Protein AF-A0A023EJD3-F1 (afdb_monomer)

pLDDT: mean 80.57, std 14.73, range [36.56, 98.12]

Sequence (202 aa):
MEKELALDYICEAWDREAGVCVHIDHCNHRSLVDEIKFCTNETAPIVCCPVNSFIATAHLPLLTECETNYQRFRKKHVDFASPEGQRIEEAADHPHSVMIGWKVNRTAATSWNCMGTLINRNTVLTTAGCTNTVKRRSPDVISIGETDVSKIDDGEAQIIRVMETIRYPSYNPKTHDYDIAILKLESDVAVNENAIPACFVA

Structure (mmCIF, N/CA/C/O backbone):
data_AF-A0A023EJD3-F1
#
_entry.id   AF-A0A023EJD3-F1
#
loop_
_atom_site.group_PDB
_atom_site.id
_atom_site.type_symbol
_atom_site.label_atom_id
_atom_site.label_alt_id
_atom_site.label_comp_id
_atom_site.label_asym_id
_atom_site.label_entity_id
_atom_site.label_seq_id
_atom_site.pdbx_PDB_ins_code
_atom_site.Cartn_x
_atom_site.Cartn_y
_atom_site.Cartn_z
_atom_site.occupancy
_atom_site.B_iso_or_equiv
_atom_site.auth_seq_id
_atom_site.auth_comp_id
_atom_site.auth_asym_id
_atom_site.auth_atom_id
_atom_site.pdbx_PDB_model_num
ATOM 1 N N . MET A 1 1 ? -3.969 -24.997 19.332 1.00 36.56 1 MET A N 1
ATOM 2 C CA . MET A 1 1 ? -3.269 -23.951 20.099 1.00 36.56 1 MET A CA 1
ATOM 3 C C . MET A 1 1 ? -4.091 -22.693 19.915 1.00 36.56 1 MET A C 1
ATOM 5 O O . MET A 1 1 ? -3.992 -22.068 18.867 1.00 36.56 1 MET A O 1
ATOM 9 N N . GLU A 1 2 ? -5.021 -22.438 20.831 1.00 48.47 2 GLU A N 1
ATOM 10 C CA . GLU A 1 2 ? -5.810 -21.204 20.818 1.00 48.47 2 GLU A CA 1
ATOM 11 C C . GLU A 1 2 ? -4.847 -20.048 21.097 1.00 48.47 2 GLU A C 1
ATOM 13 O O . GLU A 1 2 ? -4.041 -20.122 22.023 1.00 48.47 2 GLU A O 1
ATOM 18 N N . LYS A 1 3 ? -4.832 -19.043 20.218 1.00 54.72 3 LYS A N 1
ATOM 19 C CA . LYS A 1 3 ? -4.050 -17.827 20.447 1.00 54.72 3 LYS A CA 1
ATOM 20 C C . LYS A 1 3 ? -4.733 -17.054 21.570 1.00 54.72 3 LYS A C 1
ATOM 22 O O . LYS A 1 3 ? -5.924 -16.781 21.452 1.00 54.72 3 LYS A O 1
ATOM 27 N N . GLU A 1 4 ? -3.987 -16.675 22.603 1.00 59.88 4 GLU A N 1
ATOM 28 C CA . GLU A 1 4 ? -4.418 -15.593 23.491 1.00 59.88 4 GLU A CA 1
ATOM 29 C C . GLU A 1 4 ? -4.645 -14.339 22.639 1.00 59.88 4 GLU A C 1
ATOM 31 O O . GLU A 1 4 ? -3.764 -13.916 21.883 1.00 59.88 4 GLU A O 1
ATOM 36 N N . LEU A 1 5 ? -5.862 -13.803 22.692 1.00 63.38 5 LEU A N 1
ATOM 37 C CA . LEU A 1 5 ? -6.249 -12.598 21.970 1.00 63.38 5 LEU A CA 1
ATOM 38 C C . LEU A 1 5 ? -5.888 -11.402 22.850 1.00 63.38 5 LEU A C 1
ATOM 40 O O . LEU A 1 5 ? -6.420 -11.276 23.944 1.00 63.38 5 LEU A O 1
ATOM 44 N N . ALA A 1 6 ? -4.987 -10.534 22.400 1.00 71.75 6 ALA A N 1
ATOM 45 C CA . ALA A 1 6 ? -4.577 -9.355 23.164 1.00 71.75 6 ALA A CA 1
ATOM 46 C C . ALA A 1 6 ? -5.521 -8.160 22.927 1.00 71.75 6 ALA A C 1
ATOM 48 O O . ALA A 1 6 ? -6.443 -8.235 22.114 1.00 71.75 6 ALA A O 1
ATOM 49 N N . LEU A 1 7 ? -5.285 -7.046 23.627 1.00 74.75 7 LEU A N 1
ATOM 50 C CA . LEU A 1 7 ? -5.956 -5.770 23.350 1.00 74.75 7 LEU A CA 1
ATOM 51 C C . LEU A 1 7 ? -5.892 -5.444 21.843 1.00 74.75 7 LEU A C 1
ATOM 53 O O . LEU A 1 7 ? -4.877 -5.701 21.196 1.00 74.75 7 LEU A O 1
ATOM 57 N N . ASP A 1 8 ? -6.986 -4.917 21.296 1.00 70.75 8 ASP A N 1
ATOM 58 C CA . ASP A 1 8 ? -7.179 -4.554 19.885 1.00 70.75 8 ASP A CA 1
ATOM 59 C C . ASP A 1 8 ? -7.215 -5.724 18.884 1.00 70.75 8 ASP A C 1
ATOM 61 O O . ASP A 1 8 ? -7.304 -5.515 17.671 1.00 70.75 8 ASP A O 1
ATOM 65 N N . TYR A 1 9 ? -7.191 -6.975 19.353 1.00 78.56 9 TYR A N 1
ATOM 66 C CA . TYR A 1 9 ? -7.351 -8.129 18.468 1.00 78.56 9 TYR A CA 1
ATOM 67 C C . TYR A 1 9 ? -8.810 -8.297 18.045 1.00 78.56 9 TYR A C 1
ATOM 69 O O . TYR A 1 9 ? -9.734 -8.112 18.838 1.00 78.56 9 TYR A O 1
ATOM 77 N N . ILE A 1 10 ? -9.009 -8.720 16.795 1.00 81.50 10 ILE A N 1
ATOM 78 C CA . ILE A 1 10 ? -10.323 -9.140 16.306 1.00 81.50 10 ILE A CA 1
ATOM 79 C C . ILE A 1 10 ? -10.707 -10.438 17.011 1.00 81.50 10 ILE A C 1
ATOM 81 O O . ILE A 1 10 ? -9.923 -11.388 17.083 1.00 81.50 10 ILE A O 1
ATOM 85 N N . CYS A 1 11 ? -11.934 -10.476 17.501 1.00 82.00 11 CYS A N 1
ATOM 86 C CA . CYS A 1 11 ? -12.520 -11.605 18.194 1.00 82.00 11 CYS A CA 1
ATOM 87 C C . CYS A 1 11 ? -13.927 -11.872 17.651 1.00 82.00 11 CYS A C 1
ATOM 89 O O . CYS A 1 11 ? -14.510 -11.056 16.943 1.00 82.00 11 CYS A O 1
ATOM 91 N N . GLU A 1 12 ? -14.468 -13.038 17.972 1.00 86.44 12 GLU A N 1
ATOM 92 C CA . GLU A 1 12 ? -15.855 -13.393 17.667 1.00 86.44 12 GLU A CA 1
ATOM 93 C C . GLU A 1 12 ? -16.636 -13.369 18.980 1.00 86.44 12 GLU A C 1
ATOM 95 O O . GLU A 1 12 ? -16.252 -14.090 19.905 1.00 86.44 12 GLU A O 1
ATOM 100 N N . ALA A 1 13 ? -17.665 -12.530 19.088 1.00 78.50 13 ALA A N 1
ATOM 101 C CA . ALA A 1 13 ? -18.504 -12.406 20.276 1.00 78.50 13 ALA A CA 1
ATOM 102 C C . ALA A 1 13 ? -19.412 -13.642 20.463 1.00 78.50 13 ALA A C 1
ATOM 104 O O . ALA A 1 13 ? -19.345 -14.614 19.708 1.00 78.50 13 ALA A O 1
ATOM 105 N N . TRP A 1 14 ? -20.222 -13.655 21.525 1.00 75.44 14 TRP A N 1
ATOM 106 C CA . TRP A 1 14 ? -21.074 -14.801 21.882 1.00 75.44 14 TRP A CA 1
ATOM 107 C C . TRP A 1 14 ? -22.177 -15.081 20.842 1.00 75.44 14 TRP A C 1
ATOM 109 O O . TRP A 1 14 ? -22.569 -16.228 20.635 1.00 75.44 14 TRP A O 1
ATOM 119 N N . ASP A 1 15 ? -22.630 -14.045 20.143 1.00 75.94 15 ASP A N 1
ATOM 120 C CA . ASP A 1 15 ? -23.624 -14.070 19.064 1.00 75.94 15 ASP A CA 1
ATOM 121 C C . ASP A 1 15 ? -23.022 -14.408 17.686 1.00 75.94 15 ASP A C 1
ATOM 123 O O . ASP A 1 15 ? -23.741 -14.452 16.686 1.00 75.94 15 ASP A O 1
ATOM 127 N N . ARG A 1 16 ? -21.717 -14.717 17.639 1.00 79.06 16 ARG A N 1
ATOM 128 C CA . ARG A 1 16 ? -20.906 -14.903 16.424 1.00 7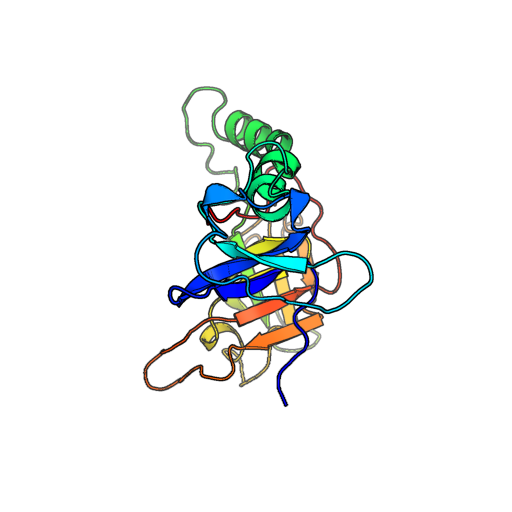9.06 16 ARG A CA 1
ATOM 129 C C . ARG A 1 16 ? -20.703 -13.635 15.598 1.00 79.06 16 ARG A C 1
ATOM 131 O O . ARG A 1 16 ? -20.256 -13.722 14.452 1.00 79.06 16 ARG A O 1
ATOM 138 N N . GLU A 1 17 ? -21.002 -12.464 16.149 1.00 80.88 17 GLU A N 1
ATOM 139 C CA . GLU A 1 17 ? -20.637 -11.208 15.511 1.00 80.88 17 GLU A CA 1
ATOM 140 C C . GLU A 1 17 ? -19.140 -10.934 15.677 1.00 80.88 17 GLU A C 1
ATOM 142 O O . GLU A 1 17 ? -18.490 -11.342 16.646 1.00 80.88 17 GLU A O 1
ATOM 147 N N . ALA A 1 18 ? -18.569 -10.233 14.698 1.00 81.88 18 ALA A N 1
ATOM 148 C CA . ALA A 1 18 ? -17.206 -9.747 14.807 1.00 81.88 18 ALA A CA 1
ATOM 149 C C . ALA A 1 18 ? -17.132 -8.659 15.888 1.00 81.88 18 ALA A C 1
ATOM 151 O O . ALA A 1 18 ? -17.964 -7.750 15.951 1.00 81.88 18 ALA A O 1
ATOM 152 N N . GLY A 1 19 ? -16.103 -8.742 16.719 1.00 83.88 19 GLY A N 1
ATOM 153 C CA . GLY A 1 19 ? -15.818 -7.784 17.772 1.00 83.88 19 GLY A CA 1
ATOM 154 C C . GLY A 1 19 ? -14.332 -7.473 17.871 1.00 83.88 19 GLY A C 1
ATOM 155 O O . GLY A 1 19 ? -13.500 -8.032 17.151 1.00 83.88 19 GLY A O 1
ATOM 156 N N . VAL A 1 20 ? -13.999 -6.578 18.796 1.00 85.38 20 VAL A N 1
ATOM 157 C CA . VAL A 1 20 ? -12.613 -6.238 19.136 1.00 85.38 20 VAL A CA 1
ATOM 158 C C . VAL A 1 20 ? -12.402 -6.412 20.633 1.00 85.38 20 VAL A C 1
ATOM 160 O O . VAL A 1 20 ? -13.265 -6.071 21.445 1.00 85.38 20 VAL A O 1
ATOM 163 N N . CYS A 1 21 ? -11.246 -6.954 20.992 1.00 84.19 21 CYS A N 1
ATOM 164 C CA . CYS A 1 21 ? -10.800 -7.096 22.365 1.00 84.19 21 CYS A CA 1
ATOM 165 C C . CYS A 1 21 ? -10.473 -5.728 22.968 1.00 84.19 21 CYS A C 1
ATOM 167 O O . CYS A 1 21 ? -9.466 -5.116 22.623 1.00 84.19 21 CYS A O 1
ATOM 169 N N . VAL A 1 22 ? -11.310 -5.256 23.887 1.00 83.12 22 VAL A N 1
ATOM 170 C CA . VAL A 1 22 ? -11.158 -3.957 24.558 1.00 83.12 22 VAL A CA 1
ATOM 171 C C . VAL A 1 22 ? -11.311 -4.112 26.066 1.00 83.12 22 VAL A C 1
ATOM 173 O O . VAL A 1 22 ? -11.839 -5.113 26.549 1.00 83.12 22 VAL A O 1
ATOM 176 N N . HIS A 1 23 ? -10.874 -3.114 26.834 1.00 83.44 23 HIS A N 1
ATOM 177 C CA . HIS A 1 23 ? -11.211 -3.052 28.256 1.00 83.44 23 HIS A CA 1
ATOM 178 C C . HIS A 1 23 ? -12.730 -3.025 28.449 1.00 83.44 23 HIS A C 1
ATOM 180 O O . HIS A 1 23 ? -13.439 -2.353 27.698 1.00 83.44 23 HIS A O 1
ATOM 186 N N . ILE A 1 24 ? -13.225 -3.730 29.471 1.00 82.56 24 ILE A N 1
ATOM 187 C CA . ILE A 1 24 ? -14.667 -3.809 29.757 1.00 82.56 24 ILE A CA 1
ATOM 188 C C . ILE A 1 24 ? -15.328 -2.427 29.893 1.00 82.56 24 ILE A C 1
ATOM 190 O O . ILE A 1 24 ? -16.463 -2.257 29.459 1.00 82.56 24 ILE A O 1
ATOM 194 N N . ASP A 1 25 ? -14.592 -1.432 30.397 1.00 79.94 25 ASP A N 1
ATOM 195 C CA . ASP A 1 25 ? -15.052 -0.047 30.574 1.00 79.94 25 ASP A CA 1
ATOM 196 C C . ASP A 1 25 ? -15.320 0.683 29.243 1.00 79.94 25 ASP A C 1
ATOM 198 O O . ASP A 1 25 ? -15.959 1.733 29.217 1.00 79.94 25 ASP A O 1
ATOM 202 N N . HIS A 1 26 ? -14.829 0.144 28.123 1.00 80.62 26 HIS A N 1
ATOM 203 C CA . HIS A 1 26 ? -15.009 0.691 26.775 1.00 80.62 26 HIS A CA 1
ATOM 204 C C . HIS A 1 26 ? -16.121 -0.016 25.986 1.00 80.62 26 HIS A C 1
ATOM 206 O O . HIS A 1 26 ? -16.438 0.385 24.863 1.00 80.62 26 HIS A O 1
ATOM 212 N N . CYS A 1 27 ? -16.740 -1.045 26.567 1.00 80.25 27 CYS A N 1
ATOM 213 C CA . CYS A 1 27 ? -17.845 -1.771 25.962 1.00 80.25 27 CYS A CA 1
ATOM 214 C C . CYS A 1 27 ? -19.159 -1.439 26.669 1.00 80.25 27 CYS A C 1
ATOM 216 O O . CYS A 1 27 ? -19.234 -1.393 27.895 1.00 80.25 27 CYS A O 1
ATOM 218 N N . ASN A 1 28 ? -20.226 -1.206 25.905 1.00 82.81 28 ASN A N 1
ATOM 219 C CA . ASN A 1 28 ? -21.532 -0.921 26.478 1.00 82.81 28 ASN A CA 1
ATOM 220 C C . ASN A 1 28 ? -22.015 -2.135 27.278 1.00 82.81 28 ASN A C 1
ATOM 222 O O . ASN A 1 28 ? -22.342 -3.175 26.707 1.00 82.81 28 ASN A O 1
ATOM 226 N N . HIS A 1 29 ? -22.131 -1.984 28.599 1.00 74.25 29 HIS A N 1
ATOM 227 C CA . HIS A 1 29 ? -22.586 -3.052 29.492 1.00 74.25 29 HIS A CA 1
ATOM 228 C C . HIS A 1 29 ? -23.953 -3.640 29.096 1.00 74.25 29 HIS A C 1
ATOM 230 O O . HIS A 1 29 ? -24.216 -4.804 29.380 1.00 74.25 29 HIS A O 1
ATOM 236 N N . ARG A 1 30 ? -24.815 -2.878 28.400 1.00 70.50 30 ARG A N 1
ATOM 237 C CA . ARG A 1 30 ? -26.104 -3.381 27.883 1.00 70.50 30 ARG A CA 1
ATOM 238 C C . ARG A 1 30 ? -25.982 -4.357 26.710 1.00 70.50 30 ARG A C 1
ATOM 240 O O . ARG A 1 30 ? -26.977 -4.976 26.360 1.00 70.50 30 ARG A O 1
ATOM 247 N N . SER A 1 31 ? -24.808 -4.485 26.104 1.00 64.50 31 SER A N 1
ATOM 248 C CA . SER A 1 31 ? -24.528 -5.451 25.033 1.00 64.50 31 SER A CA 1
ATOM 249 C C . SER A 1 31 ? -23.797 -6.702 25.534 1.00 64.50 31 SER A C 1
ATOM 251 O O . SER A 1 31 ? -23.613 -7.648 24.781 1.00 64.50 31 SER A O 1
ATOM 253 N N . LEU A 1 32 ? -23.412 -6.726 26.814 1.00 65.81 32 LEU A N 1
ATOM 254 C CA . LEU A 1 32 ? -22.682 -7.815 27.476 1.00 65.81 32 LEU A CA 1
ATOM 255 C C . LEU A 1 32 ? -23.598 -8.714 28.335 1.00 65.81 32 LEU A C 1
ATOM 257 O O . LEU A 1 32 ? -23.128 -9.378 29.254 1.00 65.81 32 LEU A O 1
ATOM 261 N N . VAL A 1 33 ? -24.912 -8.673 28.098 1.00 63.84 33 VAL A N 1
ATOM 262 C CA . VAL A 1 33 ? -25.938 -9.140 29.054 1.00 63.84 33 VAL A CA 1
ATOM 263 C C . VAL A 1 33 ? -26.106 -10.661 29.058 1.00 63.84 33 VAL A C 1
ATOM 265 O O . VAL A 1 33 ? -26.498 -11.207 30.086 1.00 63.84 33 VAL A O 1
ATOM 268 N N . ASP A 1 34 ? -25.778 -11.335 27.954 1.00 67.88 34 ASP A N 1
ATOM 269 C CA . ASP A 1 34 ? -26.021 -12.773 27.808 1.00 67.88 34 ASP A CA 1
ATOM 270 C C . ASP A 1 34 ? -24.789 -13.613 28.184 1.00 67.88 34 ASP A C 1
ATOM 272 O O . ASP A 1 34 ? -24.864 -14.438 29.094 1.00 67.88 34 ASP A O 1
ATOM 276 N N . GLU A 1 35 ? -23.633 -13.377 27.552 1.00 72.69 35 GLU A N 1
ATOM 277 C CA . GLU A 1 35 ? -22.386 -14.082 27.875 1.00 72.69 35 GLU A CA 1
ATOM 278 C C . GLU A 1 35 ? -21.150 -13.235 27.518 1.00 72.69 35 GLU A C 1
ATOM 280 O O . GLU A 1 35 ? -20.975 -12.793 26.382 1.00 72.69 35 GLU A O 1
ATOM 285 N N . ILE A 1 36 ? -20.269 -12.981 28.494 1.00 79.88 36 ILE A N 1
ATOM 286 C CA . ILE A 1 36 ? -19.057 -12.173 28.290 1.00 79.88 36 ILE A CA 1
ATOM 287 C C . ILE A 1 36 ? -17.915 -13.079 27.845 1.00 79.88 36 ILE A C 1
ATOM 289 O O . ILE A 1 36 ? -17.424 -13.905 28.616 1.00 79.88 36 ILE A O 1
ATOM 293 N N . LYS A 1 37 ? -17.433 -12.872 26.620 1.00 85.62 37 LYS A N 1
ATOM 294 C CA . LYS A 1 37 ? -16.227 -13.541 26.134 1.00 85.62 37 LYS A CA 1
ATOM 295 C C . LYS A 1 37 ? -14.990 -12.731 26.504 1.00 85.62 37 LYS A C 1
ATOM 297 O O . LYS A 1 37 ? -14.828 -11.600 26.051 1.00 85.62 37 LYS A O 1
ATOM 302 N N . PHE A 1 38 ? -14.106 -13.322 27.300 1.00 86.69 38 PHE A N 1
ATOM 303 C CA . PHE A 1 38 ? -12.822 -12.723 27.661 1.00 86.69 38 PHE A CA 1
ATOM 304 C C . PHE A 1 38 ? -11.772 -12.998 26.580 1.00 86.69 38 PHE A C 1
ATOM 306 O O . PHE A 1 38 ? -11.697 -14.106 26.049 1.00 86.69 38 PHE A O 1
ATOM 313 N N . CYS A 1 39 ? -10.966 -11.987 26.260 1.00 84.12 39 CYS A N 1
ATOM 314 C CA . CYS A 1 39 ? -9.834 -12.110 25.342 1.00 84.12 39 CYS A CA 1
ATOM 315 C C . CYS A 1 39 ? -8.534 -12.462 26.080 1.00 84.12 39 CYS A C 1
ATOM 317 O O . CYS A 1 39 ? -7.795 -13.338 25.633 1.00 84.12 39 CYS A O 1
ATOM 319 N N . THR A 1 40 ? -8.303 -11.833 27.240 1.00 80.94 40 THR A N 1
ATOM 320 C CA . THR A 1 40 ? -7.220 -12.167 28.179 1.00 80.94 40 THR A CA 1
ATOM 321 C C . THR A 1 40 ? -7.773 -12.258 29.599 1.00 80.94 40 THR A C 1
ATOM 323 O O . THR A 1 40 ? -8.836 -11.710 29.902 1.00 80.94 40 THR A O 1
ATOM 326 N N . ASN A 1 41 ? -7.034 -12.934 30.478 1.00 65.19 41 ASN A N 1
ATOM 327 C CA . ASN A 1 41 ? -7.322 -13.003 31.910 1.00 65.19 41 ASN A CA 1
ATOM 328 C C . ASN A 1 41 ? -6.273 -12.223 32.730 1.00 65.19 41 ASN A C 1
ATOM 330 O O . ASN A 1 41 ? -5.741 -12.724 33.721 1.00 65.19 41 ASN A O 1
ATOM 334 N N . GLU A 1 42 ? -5.911 -11.024 32.265 1.00 67.12 42 GLU A N 1
ATOM 335 C CA . GLU A 1 42 ? -5.027 -10.109 32.996 1.00 67.12 42 GLU A CA 1
ATOM 336 C C . GLU A 1 42 ? -5.769 -9.359 34.122 1.00 67.12 42 GLU A C 1
ATOM 338 O O . GLU A 1 42 ? -6.980 -9.476 34.298 1.00 67.12 42 GLU A O 1
ATOM 343 N N . THR A 1 43 ? -5.038 -8.571 34.918 1.00 64.94 43 THR A N 1
ATOM 344 C CA . THR A 1 43 ? -5.573 -7.809 36.065 1.00 64.94 43 THR A CA 1
ATOM 345 C C . THR A 1 43 ? -6.665 -6.801 35.696 1.00 64.94 43 THR A C 1
ATOM 347 O O . THR A 1 43 ? -7.444 -6.415 36.569 1.00 64.94 43 THR A O 1
ATOM 350 N N . ALA A 1 44 ? -6.744 -6.392 34.428 1.00 68.94 44 ALA A N 1
ATOM 351 C CA . ALA A 1 44 ? -7.857 -5.638 33.867 1.00 68.94 44 ALA A CA 1
ATOM 352 C C . ALA A 1 44 ? -8.603 -6.523 32.848 1.00 68.94 44 ALA A C 1
ATOM 354 O O . ALA A 1 44 ? -7.980 -6.971 31.885 1.00 68.94 44 ALA A O 1
ATOM 355 N N . PRO A 1 45 ? -9.916 -6.773 33.015 1.00 79.88 45 PRO A N 1
ATOM 356 C CA . PRO A 1 45 ? -10.650 -7.679 32.138 1.00 79.88 45 PRO A CA 1
ATOM 357 C C . PRO A 1 45 ? -10.770 -7.097 30.722 1.00 79.88 45 PRO A C 1
ATOM 359 O O . PRO A 1 45 ? -11.429 -6.073 30.507 1.00 79.88 45 PRO A O 1
ATOM 362 N N . ILE A 1 46 ? -10.138 -7.769 29.756 1.00 86.38 46 ILE A N 1
ATOM 363 C CA . ILE A 1 46 ? -10.277 -7.492 28.323 1.00 86.38 46 ILE A CA 1
ATOM 364 C C . ILE A 1 46 ? -11.354 -8.423 27.770 1.00 86.38 46 ILE A C 1
ATOM 366 O O . ILE A 1 46 ? -11.248 -9.647 27.875 1.00 86.38 46 ILE A O 1
ATOM 370 N N . VAL A 1 47 ? -12.389 -7.843 27.169 1.00 87.62 47 VAL A N 1
ATOM 371 C CA . VAL A 1 47 ? -13.568 -8.553 26.662 1.00 87.62 47 VAL A CA 1
ATOM 372 C C . VAL A 1 47 ? -13.713 -8.352 25.161 1.00 87.62 47 VAL A C 1
ATOM 374 O O . VAL A 1 47 ? -13.311 -7.324 24.617 1.00 87.62 47 VAL A O 1
ATOM 377 N N . CYS A 1 48 ? -14.313 -9.327 24.487 1.00 85.94 48 CYS A N 1
ATOM 378 C CA . CYS A 1 48 ? -14.696 -9.199 23.093 1.00 85.94 48 CYS A CA 1
ATOM 379 C C . CYS A 1 48 ? -15.956 -8.335 22.982 1.00 85.94 48 CYS A C 1
ATOM 381 O O . CYS A 1 48 ? -17.042 -8.785 23.350 1.00 85.94 48 CYS A O 1
ATOM 383 N N . CYS A 1 49 ? -15.815 -7.100 22.501 1.00 84.94 49 CYS A N 1
ATOM 384 C CA . CYS A 1 49 ? -16.936 -6.180 22.340 1.00 84.94 49 CYS A CA 1
ATOM 385 C C . CYS A 1 49 ? -17.418 -6.154 20.879 1.00 84.94 49 CYS A C 1
ATOM 387 O O . CYS A 1 49 ? -16.590 -5.906 19.995 1.00 84.94 49 CYS A O 1
ATOM 389 N N . PRO A 1 50 ? -18.719 -6.380 20.604 1.00 84.56 50 PRO A N 1
ATOM 390 C CA . PRO A 1 50 ? -19.282 -6.260 19.260 1.00 84.56 50 PRO A CA 1
ATOM 391 C C . PRO A 1 50 ? -19.065 -4.869 18.662 1.00 84.56 50 PRO A C 1
ATOM 393 O O . PRO A 1 50 ? -19.105 -3.862 19.376 1.00 84.56 50 PRO A O 1
ATOM 396 N N . VAL A 1 51 ? -18.893 -4.797 17.339 1.00 73.38 51 VAL A N 1
ATOM 397 C CA . VAL A 1 51 ? -18.502 -3.546 16.665 1.00 73.38 51 VAL A CA 1
ATOM 398 C C . VAL A 1 51 ? -19.478 -2.378 16.835 1.00 73.38 51 VAL A C 1
ATOM 400 O O . VAL A 1 51 ? -19.071 -1.220 16.825 1.00 73.38 51 VAL A O 1
ATOM 403 N N . ASN A 1 52 ? -20.759 -2.669 17.062 1.00 71.06 52 ASN A N 1
ATOM 404 C CA . ASN A 1 52 ? -21.809 -1.663 17.250 1.00 71.06 52 ASN A CA 1
ATOM 405 C C . ASN A 1 52 ? -22.056 -1.301 18.726 1.00 71.06 52 ASN A C 1
ATOM 407 O O . ASN A 1 52 ? -22.937 -0.497 19.034 1.00 71.06 52 ASN A O 1
ATOM 411 N N . SER A 1 53 ? -21.296 -1.900 19.644 1.00 72.75 53 SER A N 1
ATOM 412 C CA . SER A 1 53 ? -21.543 -1.857 21.088 1.00 72.75 53 SER A CA 1
ATOM 413 C C . SER A 1 53 ? -20.484 -1.089 21.871 1.00 72.75 53 SER A C 1
ATOM 415 O O . SER A 1 53 ? -20.527 -1.065 23.101 1.00 72.75 53 SER A O 1
ATOM 417 N N . PHE A 1 54 ? -19.543 -0.436 21.198 1.00 70.38 54 PHE A N 1
ATOM 418 C CA . PHE A 1 54 ? -18.569 0.416 21.869 1.00 70.38 54 PHE A CA 1
ATOM 419 C C . PHE A 1 54 ? -19.240 1.653 22.469 1.00 70.38 54 PHE A C 1
ATOM 421 O O . PHE A 1 54 ? -20.101 2.288 21.852 1.00 70.38 54 PHE A O 1
ATOM 428 N N . ILE A 1 55 ? -18.846 2.015 23.690 1.00 67.12 55 ILE A N 1
ATOM 429 C CA . ILE A 1 55 ? -19.298 3.272 24.289 1.00 67.12 55 ILE A CA 1
ATOM 430 C C . ILE A 1 55 ? -18.608 4.396 23.516 1.00 67.12 55 ILE A C 1
ATOM 432 O O . ILE A 1 55 ? -17.388 4.472 23.526 1.00 67.12 55 ILE A O 1
ATOM 436 N N . ALA A 1 56 ? -19.369 5.291 22.882 1.00 52.09 56 ALA A N 1
ATOM 437 C CA . ALA A 1 56 ? -18.850 6.367 22.023 1.00 52.09 56 ALA A CA 1
ATOM 438 C C . ALA A 1 56 ? -17.820 7.312 22.691 1.00 52.09 56 ALA A C 1
ATOM 440 O O . ALA A 1 56 ? -17.151 8.077 22.001 1.00 52.09 56 ALA A O 1
ATOM 441 N N . THR A 1 57 ? -17.690 7.285 24.023 1.00 48.22 57 THR A N 1
ATOM 442 C CA . THR A 1 57 ? -16.657 8.017 24.778 1.00 48.22 57 THR A CA 1
ATOM 443 C C . THR A 1 57 ? -15.322 7.282 24.863 1.00 48.22 57 THR A C 1
ATOM 445 O O . THR A 1 57 ? -14.299 7.915 25.106 1.00 48.22 57 THR A O 1
ATOM 448 N N . ALA A 1 58 ? -15.307 5.968 24.649 1.00 47.78 58 ALA A N 1
ATOM 449 C CA . ALA A 1 58 ? -14.100 5.256 24.290 1.00 47.78 58 ALA A CA 1
ATOM 450 C C . ALA A 1 58 ? -13.928 5.467 22.789 1.00 47.78 58 ALA A C 1
ATOM 452 O O . ALA A 1 58 ? -14.615 4.847 21.979 1.00 47.78 58 ALA A O 1
ATOM 453 N N . HIS A 1 59 ? -13.059 6.406 22.414 1.00 49.72 59 HIS A N 1
ATOM 454 C CA . HIS A 1 59 ? -12.519 6.454 21.061 1.00 49.72 59 HIS A CA 1
ATOM 455 C C . HIS A 1 59 ? -12.267 5.011 20.616 1.00 49.72 59 HIS A C 1
ATOM 457 O O . HIS A 1 59 ? -11.499 4.337 21.290 1.00 49.72 59 HIS A O 1
ATOM 463 N N . LEU A 1 60 ? -12.896 4.529 19.538 1.00 52.00 60 LEU A N 1
ATOM 464 C CA . LEU A 1 60 ? -12.241 3.529 18.700 1.00 52.00 60 LEU A CA 1
ATOM 465 C C . LEU A 1 60 ? -11.124 4.300 18.010 1.00 52.00 60 LEU A C 1
ATOM 467 O O . LEU A 1 60 ? -11.377 4.918 16.967 1.00 52.00 60 LEU A O 1
ATOM 471 N N . PRO A 1 61 ? -9.917 4.364 18.594 1.00 48.88 61 PRO A N 1
ATOM 472 C CA . PRO A 1 61 ? -8.874 5.219 18.063 1.00 48.88 61 PRO A CA 1
ATOM 473 C C . PRO A 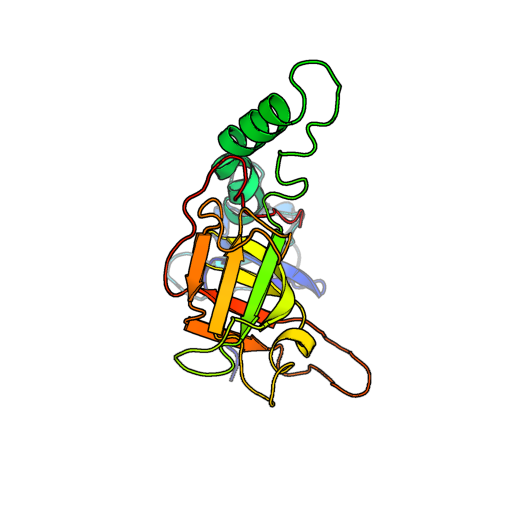1 61 ? -8.465 4.637 16.706 1.00 48.88 61 PRO A C 1
ATOM 475 O O . PRO A 1 61 ? -8.321 5.369 15.741 1.00 48.88 61 PRO A O 1
ATOM 478 N N . LEU A 1 62 ? -8.476 3.305 16.592 1.00 50.75 62 LEU A N 1
ATOM 479 C CA . LEU A 1 62 ? -8.078 2.532 15.422 1.00 50.75 62 LEU A CA 1
ATOM 480 C C . LEU A 1 62 ? -8.913 2.789 14.162 1.00 50.75 62 LEU A C 1
ATOM 482 O O . LEU A 1 62 ? -8.349 2.833 13.073 1.00 50.75 62 LEU A O 1
ATOM 486 N N . LEU A 1 63 ? -10.234 2.969 14.276 1.00 50.44 63 LEU A N 1
ATOM 487 C CA . LEU A 1 63 ? -11.090 3.154 13.093 1.00 50.44 63 LEU A CA 1
ATOM 488 C C . LEU A 1 63 ? -11.150 4.610 12.617 1.00 50.44 63 LEU A C 1
ATOM 490 O O . LEU A 1 63 ? -11.396 4.865 11.441 1.00 50.44 63 LEU A O 1
ATOM 494 N N . THR A 1 64 ? -10.905 5.572 13.511 1.00 55.09 64 THR A N 1
ATOM 495 C CA . THR A 1 64 ? -10.981 7.012 13.201 1.00 55.09 64 THR A CA 1
ATOM 496 C C . THR A 1 64 ? -9.613 7.691 13.090 1.00 55.09 64 THR A C 1
ATOM 498 O O . THR A 1 64 ? -9.533 8.831 12.618 1.00 55.09 64 THR A O 1
ATOM 501 N N . GLU A 1 65 ? -8.530 6.999 13.462 1.00 69.38 65 GLU A N 1
ATOM 502 C CA . GLU A 1 65 ? -7.168 7.537 13.420 1.00 69.38 65 GLU A CA 1
ATOM 503 C C . GLU A 1 65 ? -6.767 7.931 12.012 1.00 69.38 65 GLU A C 1
ATOM 505 O O . GLU A 1 65 ? -6.228 9.012 11.821 1.00 69.38 65 GLU A O 1
ATOM 510 N N . CYS A 1 66 ? -7.038 7.085 11.016 1.00 78.88 66 CYS A N 1
ATOM 511 C CA . CYS A 1 66 ? -6.584 7.347 9.655 1.00 78.88 66 CYS A CA 1
ATOM 512 C C . CYS A 1 66 ? -7.130 8.681 9.127 1.00 78.88 66 CYS A C 1
ATOM 514 O O . CYS A 1 66 ? -6.363 9.518 8.648 1.00 78.88 66 CYS A O 1
ATOM 516 N N . GLU A 1 67 ? -8.437 8.917 9.259 1.00 78.56 67 GLU A N 1
ATOM 517 C CA . GLU A 1 67 ? -9.032 10.140 8.728 1.00 78.56 67 GLU A CA 1
ATOM 518 C C . GLU A 1 67 ? -8.526 11.360 9.499 1.00 78.56 67 GLU A C 1
ATOM 520 O O . GLU A 1 67 ? -8.039 12.314 8.897 1.00 78.56 67 GLU A O 1
ATOM 525 N N . THR A 1 68 ? -8.520 11.299 10.830 1.00 79.31 68 THR A N 1
ATOM 526 C CA . THR A 1 68 ? -8.056 12.410 11.675 1.00 79.31 68 THR A CA 1
ATOM 527 C C . THR A 1 68 ? -6.571 12.726 11.457 1.00 79.31 68 THR A C 1
ATOM 529 O O . THR A 1 68 ? -6.200 13.892 11.315 1.00 79.31 68 THR A O 1
ATOM 532 N N . ASN A 1 69 ? -5.717 11.704 11.351 1.00 80.62 69 ASN A N 1
ATOM 533 C CA . ASN A 1 69 ? -4.269 11.853 11.185 1.00 80.62 69 ASN A CA 1
ATOM 534 C C . ASN A 1 69 ? -3.898 12.469 9.829 1.00 80.62 69 ASN A C 1
ATOM 536 O O . ASN A 1 69 ? -2.894 13.179 9.729 1.00 80.62 69 ASN A O 1
ATOM 540 N N . TYR A 1 70 ? -4.705 12.236 8.788 1.00 85.06 70 TYR A N 1
ATOM 541 C CA . TYR A 1 70 ? -4.411 12.697 7.428 1.00 85.06 70 TYR A CA 1
ATOM 542 C C . TYR A 1 70 ? -5.341 13.803 6.909 1.00 85.06 70 TYR A C 1
ATOM 544 O O . TYR A 1 70 ? -5.115 14.310 5.809 1.00 85.06 70 TYR A O 1
ATOM 552 N N . GLN A 1 71 ? -6.309 14.264 7.708 1.00 84.75 71 GLN A N 1
ATOM 553 C CA . GLN A 1 71 ? -7.270 15.327 7.374 1.00 84.75 71 GLN A CA 1
ATOM 554 C C . GLN A 1 71 ? -6.619 16.577 6.767 1.00 84.75 71 GLN A C 1
ATOM 556 O O . GLN A 1 71 ? -7.097 17.110 5.765 1.00 84.75 71 GLN A O 1
ATOM 561 N N . ARG A 1 72 ? -5.496 17.040 7.335 1.00 85.94 72 ARG A N 1
ATOM 562 C CA . ARG A 1 72 ? -4.777 18.222 6.829 1.00 85.94 72 ARG A CA 1
ATOM 563 C C . ARG A 1 72 ? -4.253 18.011 5.407 1.00 85.94 72 ARG A C 1
ATOM 565 O O . ARG A 1 72 ? -4.375 18.910 4.578 1.00 85.94 72 ARG A O 1
ATOM 572 N N . PHE A 1 73 ? -3.666 16.848 5.140 1.00 85.19 73 PHE A N 1
ATOM 573 C CA . PHE A 1 73 ? -3.107 16.516 3.830 1.00 85.19 73 PHE A CA 1
ATOM 574 C C . PHE A 1 73 ? -4.213 16.276 2.810 1.00 85.19 73 PHE A C 1
ATOM 576 O O . PHE A 1 73 ? -4.120 16.781 1.699 1.00 85.19 73 PHE A O 1
ATOM 583 N N . ARG A 1 74 ? -5.301 15.603 3.209 1.00 84.56 74 ARG A N 1
ATOM 584 C CA . ARG A 1 74 ? -6.486 15.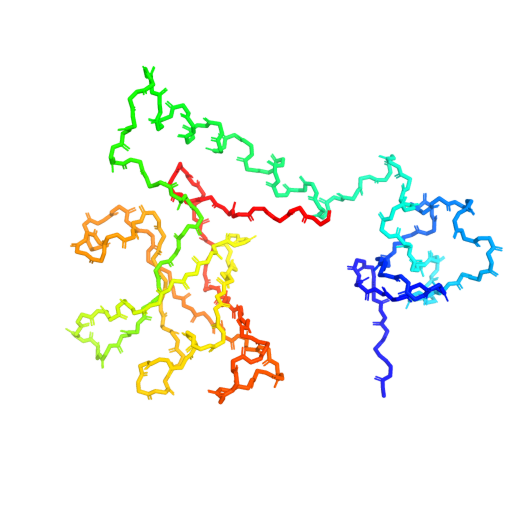414 2.363 1.00 84.56 74 ARG A CA 1
ATOM 585 C C . ARG A 1 74 ? -7.112 16.741 1.960 1.00 84.56 74 ARG A C 1
ATOM 587 O O . ARG A 1 74 ? -7.373 16.951 0.783 1.00 84.56 74 ARG A O 1
ATOM 594 N N . LYS A 1 75 ? -7.301 17.658 2.915 1.00 83.69 75 LYS A N 1
ATOM 595 C CA . LYS A 1 75 ? -7.819 18.998 2.621 1.00 83.69 75 LYS A CA 1
ATOM 596 C C . LYS A 1 75 ? -6.910 19.735 1.639 1.00 83.69 75 LYS A C 1
ATOM 598 O O . LYS A 1 75 ? -7.393 20.243 0.638 1.00 83.69 75 LYS A O 1
ATOM 603 N N . LYS A 1 76 ? -5.595 19.720 1.879 1.00 80.69 76 LYS A N 1
ATOM 604 C CA . LYS A 1 76 ? -4.627 20.360 0.981 1.00 80.69 76 LYS A CA 1
ATOM 605 C C . LYS A 1 76 ? -4.599 19.718 -0.411 1.00 80.69 76 LYS A C 1
ATOM 607 O O . LYS A 1 76 ? -4.470 20.443 -1.386 1.00 80.69 76 LYS A O 1
ATOM 612 N N . HIS A 1 77 ? -4.751 18.399 -0.510 1.00 79.44 77 HIS A N 1
ATOM 613 C CA . HIS A 1 77 ? -4.884 17.695 -1.784 1.00 79.44 77 HIS A CA 1
ATOM 614 C C . HIS A 1 77 ? -6.136 18.147 -2.549 1.00 79.44 77 HIS A C 1
ATOM 616 O O . HIS A 1 77 ? -6.040 18.451 -3.730 1.00 79.44 77 HIS A O 1
ATOM 622 N N . VAL A 1 78 ? -7.288 18.263 -1.877 1.00 75.56 78 VAL A N 1
ATOM 623 C CA . VAL A 1 78 ? -8.531 18.773 -2.487 1.00 75.56 78 VAL A CA 1
ATOM 624 C C . VAL A 1 78 ? -8.376 20.229 -2.942 1.00 75.56 78 VAL A C 1
ATOM 626 O O . VAL A 1 78 ? -8.748 20.553 -4.067 1.00 75.56 78 VAL A O 1
ATOM 629 N N . ASP A 1 79 ? -7.788 21.085 -2.101 1.00 74.25 79 ASP A N 1
ATOM 630 C CA . ASP A 1 79 ? -7.529 22.494 -2.427 1.00 74.25 79 ASP A CA 1
ATOM 631 C C . ASP A 1 79 ? -6.555 22.622 -3.620 1.00 74.25 79 ASP A C 1
ATOM 633 O O . ASP A 1 79 ? -6.741 23.471 -4.491 1.00 74.25 79 ASP A O 1
ATOM 637 N N . PHE A 1 80 ? -5.535 21.756 -3.685 1.00 64.94 80 PHE A N 1
ATOM 638 C CA . PHE A 1 80 ? -4.567 21.695 -4.783 1.00 64.94 80 PHE A CA 1
ATOM 639 C C . PHE A 1 80 ? -5.196 21.166 -6.073 1.00 64.94 80 PHE A C 1
ATOM 641 O O . PHE A 1 80 ? -4.989 21.751 -7.124 1.00 64.94 80 PHE A O 1
ATOM 648 N N . ALA A 1 81 ? -6.000 20.105 -6.006 1.00 62.12 81 ALA A N 1
ATOM 649 C CA . ALA A 1 81 ? -6.639 19.497 -7.171 1.00 62.12 81 ALA A CA 1
ATOM 650 C C . ALA A 1 81 ? -7.765 20.357 -7.776 1.00 62.12 81 ALA A C 1
ATOM 652 O O . ALA A 1 81 ? -8.204 20.083 -8.895 1.00 62.12 81 ALA A O 1
ATOM 653 N N . SER A 1 82 ? -8.251 21.377 -7.054 1.00 58.22 82 SER A N 1
ATOM 654 C CA . SER A 1 82 ? -9.357 22.227 -7.501 1.00 58.22 82 SER A CA 1
ATOM 655 C C . SER A 1 82 ? -9.272 23.679 -6.986 1.00 58.22 82 SER A C 1
ATOM 657 O O . SER A 1 82 ? -10.120 24.092 -6.189 1.00 58.22 82 SER A O 1
ATOM 659 N N . PRO A 1 83 ? -8.346 24.515 -7.493 1.00 54.41 83 PRO A N 1
ATOM 660 C CA . PRO A 1 83 ? -8.323 25.940 -7.158 1.00 54.41 83 PRO A CA 1
ATOM 661 C C . PRO A 1 83 ? -9.577 26.685 -7.656 1.00 54.41 83 PRO A C 1
ATOM 663 O O . PRO A 1 83 ? -10.002 27.649 -7.027 1.00 54.41 83 PRO A O 1
ATOM 666 N N . GLU A 1 84 ? -10.199 26.226 -8.758 1.00 56.53 84 GLU A N 1
ATOM 667 C CA . GLU A 1 84 ? -11.347 26.887 -9.419 1.00 56.53 84 GLU A CA 1
ATOM 668 C C . GLU A 1 84 ? -12.383 25.904 -10.027 1.00 56.53 84 GLU A C 1
ATOM 670 O O . GLU A 1 84 ? -13.210 26.285 -10.853 1.00 56.53 84 GLU A O 1
ATOM 675 N N . GLY A 1 85 ? -12.366 24.618 -9.646 1.00 51.91 85 GLY A N 1
ATOM 676 C CA . GLY A 1 85 ? -13.275 23.599 -10.203 1.00 51.91 85 GLY A CA 1
ATOM 677 C C . GLY A 1 85 ? -12.834 23.002 -11.548 1.00 51.91 85 GLY A C 1
ATOM 678 O O . GLY A 1 85 ? -13.554 22.182 -12.119 1.00 51.91 85 GLY A O 1
ATOM 679 N N . GLN A 1 86 ? -11.649 23.366 -12.046 1.00 52.47 86 GLN A N 1
ATOM 680 C CA . GLN A 1 86 ? -10.963 22.634 -13.112 1.00 52.47 86 GLN A CA 1
ATOM 681 C C . GLN A 1 86 ? -10.035 21.576 -12.506 1.00 52.47 86 GLN A C 1
ATOM 683 O O . GLN A 1 86 ? -9.203 21.884 -11.655 1.00 52.47 86 GLN A O 1
ATOM 688 N N . ARG A 1 87 ? -10.203 20.327 -12.958 1.00 49.50 87 ARG A N 1
ATOM 689 C CA . ARG A 1 87 ? -9.375 19.168 -12.603 1.00 49.50 87 ARG A CA 1
ATOM 690 C C . ARG A 1 87 ? -7.941 19.437 -13.061 1.00 49.50 87 ARG A C 1
ATOM 692 O O . ARG A 1 87 ? -7.701 19.498 -14.265 1.00 49.50 87 ARG A O 1
ATOM 699 N N . ILE A 1 88 ? -7.010 19.616 -12.127 1.00 50.12 88 ILE A N 1
ATOM 700 C CA . ILE A 1 88 ? -5.586 19.698 -12.469 1.00 50.12 88 ILE A CA 1
ATOM 701 C C . ILE A 1 88 ? -5.124 18.291 -12.876 1.00 50.12 88 ILE A C 1
ATOM 703 O O . ILE A 1 88 ? -5.173 17.377 -12.058 1.00 50.12 88 ILE A O 1
ATOM 707 N N . GLU A 1 89 ? -4.687 18.106 -14.126 1.00 47.56 89 GLU A N 1
ATOM 708 C CA . GLU A 1 89 ? -4.124 16.831 -14.621 1.00 47.56 89 GLU A CA 1
ATOM 709 C C . GLU A 1 89 ? -2.829 16.417 -13.887 1.00 47.56 89 GLU A C 1
ATOM 711 O O . GLU A 1 89 ? -2.427 15.260 -13.950 1.00 47.56 89 GLU A O 1
ATOM 716 N N . GLU A 1 90 ? -2.190 17.354 -13.181 1.00 49.88 90 GLU A N 1
ATOM 717 C CA . GLU A 1 90 ? -0.907 17.200 -12.473 1.00 49.88 90 GLU A CA 1
ATOM 718 C C . GLU A 1 90 ? -1.037 16.803 -10.992 1.00 49.88 90 GLU A C 1
ATOM 720 O O . GLU A 1 90 ? -0.048 16.412 -10.374 1.00 49.88 90 GLU A O 1
ATOM 725 N N . ALA A 1 91 ? -2.228 16.887 -10.390 1.00 52.00 91 ALA A N 1
ATOM 726 C CA . ALA A 1 91 ? -2.436 16.323 -9.059 1.00 52.00 91 ALA A CA 1
ATOM 727 C C . ALA A 1 91 ? -2.580 14.806 -9.202 1.00 52.00 91 ALA A C 1
ATOM 729 O O . ALA A 1 91 ? -3.390 14.341 -10.005 1.00 52.00 91 ALA A O 1
ATOM 730 N N . ALA A 1 92 ? -1.825 14.026 -8.424 1.00 56.41 92 ALA A N 1
ATOM 731 C CA . ALA A 1 92 ? -1.983 12.578 -8.407 1.00 56.41 92 ALA A CA 1
ATOM 732 C C . ALA A 1 92 ? -3.427 12.243 -7.995 1.00 56.41 92 ALA A C 1
ATOM 734 O O . ALA A 1 92 ? -3.754 12.281 -6.814 1.00 56.41 92 ALA A O 1
ATOM 735 N N . ASP A 1 93 ? -4.282 11.918 -8.970 1.00 68.25 93 ASP A N 1
ATOM 736 C CA . ASP A 1 93 ? -5.743 11.719 -8.854 1.00 68.25 93 ASP A CA 1
ATOM 737 C C . ASP A 1 93 ? -6.137 10.733 -7.734 1.00 68.25 93 ASP A C 1
ATOM 739 O O . ASP A 1 93 ? -7.266 10.693 -7.256 1.00 68.25 93 ASP A O 1
ATOM 743 N N . HIS A 1 94 ? -5.167 9.939 -7.281 1.00 80.88 94 HIS A N 1
ATOM 744 C CA . HIS A 1 94 ? -5.296 8.996 -6.190 1.00 80.88 94 HIS A CA 1
ATOM 745 C C . HIS A 1 94 ? -4.013 9.024 -5.338 1.00 80.88 94 HIS A C 1
ATOM 747 O O . HIS A 1 94 ? -3.097 8.244 -5.603 1.00 80.88 94 HIS A O 1
ATOM 753 N N . PRO A 1 95 ? -3.926 9.857 -4.281 1.00 90.25 95 PRO A N 1
ATOM 754 C CA . PRO A 1 95 ? -2.698 10.018 -3.490 1.00 90.25 95 PRO A CA 1
ATOM 755 C C . PRO A 1 95 ? -2.321 8.768 -2.678 1.00 90.25 95 PRO A C 1
ATOM 757 O O . PRO A 1 95 ? -1.254 8.696 -2.081 1.00 90.25 95 PRO A O 1
ATOM 760 N N . HIS A 1 96 ? -3.202 7.771 -2.633 1.00 93.44 96 HIS A N 1
ATOM 761 C CA . HIS A 1 96 ? -2.970 6.471 -2.008 1.00 93.44 96 HIS A CA 1
ATOM 762 C C . HIS A 1 96 ? -2.514 5.401 -3.008 1.00 93.44 96 HIS A C 1
ATOM 764 O O . HIS A 1 96 ? -2.207 4.286 -2.588 1.00 93.44 96 HIS A O 1
ATOM 770 N N . SER A 1 97 ? -2.508 5.696 -4.310 1.00 94.19 97 SER A N 1
ATOM 771 C CA . SER A 1 97 ? -2.146 4.728 -5.344 1.00 94.19 97 SER A CA 1
ATOM 772 C C . SER A 1 97 ? -0.646 4.514 -5.403 1.00 94.19 97 SER A C 1
ATOM 774 O O . SER A 1 97 ? 0.147 5.448 -5.329 1.00 94.19 97 SER A O 1
ATOM 776 N N . VAL A 1 98 ? -0.269 3.251 -5.554 1.00 95.69 98 VAL A N 1
ATOM 777 C CA . VAL A 1 98 ? 1.116 2.805 -5.520 1.00 95.69 98 VAL A CA 1
ATOM 778 C C . VAL A 1 98 ? 1.394 1.941 -6.740 1.00 95.69 98 VAL A C 1
ATOM 780 O O . VAL A 1 98 ? 0.641 1.007 -7.009 1.00 95.69 98 VAL A O 1
ATOM 783 N N . MET A 1 99 ? 2.500 2.191 -7.436 1.00 95.25 99 MET A N 1
ATOM 784 C CA . MET A 1 99 ? 3.041 1.272 -8.440 1.00 95.25 99 MET A CA 1
ATOM 785 C C . MET A 1 99 ? 3.995 0.281 -7.776 1.00 95.25 99 MET A C 1
ATOM 787 O O . MET A 1 99 ? 4.791 0.650 -6.918 1.00 95.25 99 MET A O 1
ATOM 791 N N . ILE A 1 100 ? 3.928 -0.988 -8.172 1.00 95.88 100 ILE A N 1
ATOM 792 C CA . ILE A 1 100 ? 4.727 -2.084 -7.611 1.00 95.88 100 ILE A CA 1
ATOM 793 C C . ILE A 1 100 ? 5.717 -2.572 -8.671 1.00 95.88 100 ILE A C 1
ATOM 795 O O . ILE A 1 100 ? 5.330 -2.914 -9.795 1.00 95.88 100 ILE A O 1
ATOM 799 N N . GLY A 1 101 ? 6.999 -2.589 -8.304 1.00 94.06 101 GLY A N 1
ATOM 800 C CA . GLY A 1 101 ? 8.116 -2.763 -9.221 1.00 94.06 101 GLY A CA 1
ATOM 801 C C . GLY A 1 101 ? 9.037 -3.937 -8.886 1.00 94.06 101 GLY A C 1
ATOM 802 O O . GLY A 1 101 ? 9.322 -4.232 -7.722 1.00 94.06 101 GLY A O 1
ATOM 803 N N . TRP A 1 102 ? 9.567 -4.566 -9.937 1.00 92.81 102 TRP A N 1
ATOM 804 C CA . TRP A 1 102 ? 10.607 -5.596 -9.860 1.00 92.81 102 TRP A CA 1
ATOM 805 C C . TRP A 1 102 ? 11.878 -5.135 -10.561 1.00 92.81 102 TRP A C 1
ATOM 807 O O . TRP A 1 102 ? 11.852 -4.711 -11.721 1.00 92.81 102 TRP A O 1
ATOM 817 N N . LYS A 1 103 ? 13.020 -5.285 -9.897 1.00 86.94 103 LYS A N 1
ATOM 818 C CA . LYS A 1 103 ? 14.329 -4.990 -10.476 1.00 86.94 103 LYS A CA 1
ATOM 819 C C . LYS A 1 103 ? 14.773 -6.177 -11.321 1.00 86.94 103 LYS A C 1
ATOM 821 O O . LYS A 1 103 ? 15.173 -7.223 -10.813 1.00 86.94 103 LYS A O 1
ATOM 826 N N . VAL A 1 104 ? 14.711 -6.018 -12.644 1.00 71.50 104 VAL A N 1
ATOM 827 C CA . VAL A 1 104 ? 14.998 -7.112 -13.584 1.00 71.50 104 VAL A CA 1
ATOM 828 C C . VAL A 1 104 ? 16.484 -7.506 -13.562 1.00 71.50 104 VAL A C 1
ATOM 830 O O . VAL A 1 104 ? 16.763 -8.691 -13.742 1.00 71.50 104 VAL A O 1
ATOM 833 N N . ASN A 1 105 ? 17.399 -6.553 -13.293 1.00 67.38 105 ASN A N 1
ATOM 834 C CA . ASN A 1 105 ? 18.850 -6.699 -13.042 1.00 67.38 105 ASN A CA 1
ATOM 835 C C . ASN A 1 105 ? 19.403 -5.457 -12.289 1.00 67.38 105 ASN A C 1
ATOM 837 O O . ASN A 1 105 ? 18.724 -4.438 -12.223 1.00 67.38 105 ASN A O 1
ATOM 841 N N . ARG A 1 106 ? 20.651 -5.489 -11.776 1.00 56.88 106 ARG A N 1
ATOM 842 C CA . ARG A 1 106 ? 21.293 -4.346 -11.063 1.00 56.88 106 ARG A CA 1
ATOM 843 C C . ARG A 1 106 ? 21.443 -3.057 -11.894 1.00 56.88 106 ARG A C 1
ATOM 845 O O . ARG A 1 106 ? 21.651 -2.002 -11.311 1.00 56.88 106 ARG A O 1
ATOM 852 N N . THR A 1 107 ? 21.361 -3.156 -13.219 1.00 57.00 107 THR A N 1
ATOM 853 C CA . THR A 1 107 ? 21.534 -2.055 -14.184 1.00 57.00 107 THR A CA 1
ATOM 854 C C . THR A 1 107 ? 20.329 -1.868 -15.111 1.00 57.00 107 THR A C 1
ATOM 856 O O . THR A 1 107 ? 20.379 -1.027 -16.000 1.00 57.00 107 THR A O 1
ATOM 859 N N . ALA A 1 108 ? 19.273 -2.675 -14.955 1.00 63.03 108 ALA A N 1
ATOM 860 C CA . ALA A 1 108 ? 18.100 -2.627 -15.825 1.00 63.03 108 ALA A CA 1
ATOM 861 C C . ALA A 1 108 ? 16.978 -1.798 -15.197 1.00 63.03 108 ALA A C 1
ATOM 863 O O . ALA A 1 108 ? 16.877 -1.719 -13.972 1.00 63.03 108 ALA A O 1
ATOM 864 N N . ALA A 1 109 ? 16.119 -1.247 -16.058 1.00 80.50 109 ALA A N 1
ATOM 865 C CA . ALA A 1 109 ? 14.916 -0.533 -15.661 1.00 80.50 109 ALA A CA 1
ATOM 866 C C . ALA A 1 109 ? 14.031 -1.392 -14.741 1.00 80.50 109 ALA A C 1
ATOM 868 O O . ALA A 1 109 ? 13.907 -2.613 -14.915 1.00 80.50 109 ALA A O 1
ATOM 869 N N . THR A 1 110 ? 13.426 -0.742 -13.750 1.00 88.44 110 THR A N 1
ATOM 870 C CA . THR A 1 110 ? 12.419 -1.364 -12.891 1.00 88.44 110 THR A CA 1
ATOM 871 C C . THR A 1 110 ? 11.187 -1.680 -13.733 1.00 88.44 110 THR A C 1
ATOM 873 O O . THR A 1 110 ? 10.705 -0.844 -14.490 1.00 88.44 110 THR A O 1
ATOM 876 N N . SER A 1 111 ? 10.679 -2.904 -13.621 1.00 90.69 111 SER A N 1
ATOM 877 C CA . SER A 1 111 ? 9.458 -3.313 -14.305 1.00 90.69 111 SER A CA 1
ATOM 878 C C . SER A 1 111 ? 8.268 -3.077 -13.384 1.00 90.69 111 SER A C 1
ATOM 880 O O . SER A 1 111 ? 8.120 -3.780 -12.385 1.00 90.69 111 SER A O 1
ATOM 882 N N . TRP A 1 112 ? 7.452 -2.078 -13.712 1.00 91.56 112 TRP A N 1
ATOM 883 C CA . TRP A 1 112 ? 6.264 -1.668 -12.965 1.00 91.56 112 TRP A CA 1
ATOM 884 C C . TRP A 1 112 ? 5.016 -2.346 -13.550 1.00 91.56 112 TRP A C 1
ATOM 886 O O . TRP A 1 112 ? 4.474 -1.880 -14.545 1.00 91.56 112 TRP A O 1
ATOM 896 N N . ASN A 1 113 ? 4.586 -3.474 -12.975 1.00 90.44 113 ASN A N 1
ATOM 897 C CA . ASN A 1 113 ? 3.530 -4.325 -13.570 1.00 90.44 113 ASN A CA 1
ATOM 898 C C . ASN A 1 113 ? 2.289 -4.506 -12.692 1.00 90.44 113 ASN A C 1
ATOM 900 O O . ASN A 1 113 ? 1.374 -5.233 -13.068 1.00 90.44 113 ASN A O 1
ATOM 904 N N . CYS A 1 114 ? 2.285 -3.927 -11.498 1.00 94.69 114 CYS A N 1
ATOM 905 C CA . CYS A 1 114 ? 1.198 -4.081 -10.546 1.00 94.69 114 CYS A CA 1
ATOM 906 C C . CYS A 1 114 ? 0.942 -2.776 -9.815 1.00 94.69 114 CYS A C 1
ATOM 908 O O . CYS A 1 114 ? 1.797 -1.891 -9.778 1.00 94.69 114 CYS A O 1
ATOM 910 N N . MET A 1 115 ? -0.234 -2.704 -9.205 1.00 95.00 115 MET A N 1
ATOM 911 C CA . MET A 1 115 ? -0.662 -1.576 -8.397 1.00 95.00 115 MET A CA 1
ATOM 912 C C . MET A 1 115 ? -1.014 -2.038 -6.985 1.00 95.00 115 MET A C 1
ATOM 914 O O . MET A 1 115 ? -1.275 -3.217 -6.724 1.00 95.00 115 MET A O 1
ATOM 918 N N . GLY A 1 116 ? -1.022 -1.088 -6.067 1.00 95.62 116 GLY A N 1
ATOM 919 C CA . GLY A 1 116 ? -1.478 -1.275 -4.705 1.00 95.62 116 GLY A CA 1
ATOM 920 C C . GLY A 1 116 ? -2.004 0.024 -4.123 1.00 95.62 116 GLY A C 1
ATOM 921 O O . GLY A 1 116 ? -2.028 1.070 -4.772 1.00 95.62 116 GLY A O 1
ATOM 922 N N . THR A 1 117 ? -2.404 -0.062 -2.867 1.00 96.19 117 THR A N 1
ATOM 923 C CA . THR A 1 117 ? -2.944 1.049 -2.099 1.00 96.19 117 THR A CA 1
ATOM 924 C C . THR A 1 117 ? -2.135 1.205 -0.826 1.00 96.19 117 THR A C 1
ATOM 926 O O . THR A 1 117 ? -2.003 0.256 -0.055 1.00 96.19 117 THR A O 1
ATOM 929 N N . LEU A 1 118 ? -1.591 2.391 -0.578 1.00 95.81 118 LEU A N 1
ATOM 930 C CA . LEU A 1 118 ? -0.981 2.717 0.704 1.00 95.81 118 LEU A CA 1
ATOM 931 C C . LEU A 1 118 ? -2.084 2.770 1.765 1.00 95.81 118 LEU A C 1
ATOM 933 O O . LEU A 1 118 ? -2.999 3.571 1.641 1.00 95.81 118 LEU A O 1
ATOM 937 N N . ILE A 1 119 ? -2.009 1.932 2.796 1.00 93.19 119 ILE A N 1
ATOM 938 C CA . ILE A 1 119 ? -3.017 1.863 3.877 1.00 93.19 119 ILE A CA 1
ATOM 939 C C . ILE A 1 119 ? -2.451 2.311 5.230 1.00 93.19 119 ILE A C 1
ATOM 941 O O . ILE A 1 119 ? -3.183 2.581 6.173 1.00 93.19 119 ILE A O 1
ATOM 945 N N . ASN A 1 120 ? -1.126 2.416 5.318 1.00 90.56 120 ASN A N 1
ATOM 946 C CA . ASN A 1 120 ? -0.389 3.082 6.385 1.00 90.56 120 ASN A CA 1
ATOM 947 C C . ASN A 1 120 ? 0.962 3.543 5.814 1.00 90.56 120 ASN A C 1
ATOM 949 O O . ASN A 1 120 ? 1.360 3.066 4.755 1.00 90.56 120 ASN A O 1
ATOM 953 N N . ARG A 1 121 ? 1.712 4.404 6.510 1.00 94.06 121 ARG A N 1
ATOM 954 C CA . ARG A 1 121 ? 2.969 4.998 6.013 1.00 94.06 121 ARG A CA 1
ATOM 955 C C . ARG A 1 121 ? 3.992 3.983 5.494 1.00 94.06 121 ARG A C 1
ATOM 957 O O . ARG A 1 121 ? 4.749 4.318 4.600 1.00 94.06 121 ARG A O 1
ATOM 964 N N . ASN A 1 122 ? 4.000 2.748 5.988 1.00 96.00 122 ASN A N 1
ATOM 965 C CA . ASN A 1 122 ? 4.906 1.682 5.536 1.00 96.00 122 ASN A CA 1
ATOM 966 C C . ASN A 1 122 ? 4.186 0.395 5.107 1.00 96.00 122 ASN A C 1
ATOM 968 O O . ASN A 1 122 ? 4.794 -0.676 5.068 1.00 96.00 122 ASN A O 1
ATOM 972 N N . THR A 1 123 ? 2.877 0.459 4.863 1.00 96.06 123 THR A N 1
ATOM 973 C CA . THR A 1 123 ? 2.075 -0.730 4.566 1.00 96.06 123 THR A CA 1
ATOM 974 C C . THR A 1 123 ? 1.240 -0.489 3.319 1.00 96.06 123 THR A C 1
ATOM 976 O O . THR A 1 123 ? 0.406 0.416 3.287 1.00 96.06 123 THR A O 1
ATOM 979 N N . VAL A 1 124 ? 1.451 -1.331 2.309 1.00 97.69 124 VAL A N 1
ATOM 980 C CA . VAL A 1 124 ? 0.710 -1.314 1.045 1.00 97.69 124 VAL A CA 1
ATOM 981 C C . VAL A 1 124 ? -0.158 -2.563 0.958 1.00 97.69 124 VAL A C 1
ATOM 983 O O . VAL A 1 124 ? 0.323 -3.678 1.152 1.00 97.69 124 VAL A O 1
ATOM 986 N N . LEU A 1 125 ? -1.435 -2.372 0.656 1.00 97.06 125 LEU A N 1
ATOM 987 C CA . LEU A 1 125 ? -2.380 -3.420 0.306 1.00 97.06 125 LEU A CA 1
ATOM 988 C C . LEU A 1 125 ? -2.329 -3.675 -1.201 1.00 97.06 125 LEU A C 1
ATOM 990 O O . LEU A 1 125 ? -2.315 -2.740 -1.998 1.00 97.06 125 LEU A O 1
ATOM 994 N N . THR A 1 126 ? -2.307 -4.936 -1.606 1.00 96.88 126 THR A N 1
ATOM 995 C CA . THR A 1 126 ? -2.344 -5.338 -3.016 1.00 96.88 126 THR A CA 1
ATOM 996 C C . THR A 1 126 ? -2.995 -6.715 -3.145 1.00 96.88 126 THR A C 1
ATOM 998 O O . THR A 1 126 ? -3.451 -7.300 -2.160 1.00 96.88 126 THR A O 1
ATOM 1001 N N . THR A 1 127 ? -3.052 -7.246 -4.358 1.00 95.81 127 THR A N 1
ATOM 1002 C CA . THR A 1 127 ? -3.530 -8.602 -4.617 1.00 95.81 127 THR A CA 1
ATOM 1003 C C . THR A 1 127 ? -2.414 -9.620 -4.393 1.00 95.81 127 THR A C 1
ATOM 1005 O O . THR A 1 127 ? -1.225 -9.343 -4.591 1.00 95.81 127 THR A O 1
ATOM 1008 N N . ALA A 1 128 ? -2.770 -10.838 -3.995 1.00 94.25 128 ALA A N 1
ATOM 1009 C CA . ALA A 1 128 ? -1.801 -11.921 -3.872 1.00 94.25 128 ALA A CA 1
ATOM 1010 C C . ALA A 1 128 ? -1.193 -12.290 -5.234 1.00 94.25 128 ALA A C 1
ATOM 1012 O O . ALA A 1 128 ? 0.003 -12.598 -5.301 1.00 94.25 128 ALA A O 1
ATOM 1013 N N . GLY A 1 129 ? -1.958 -12.168 -6.322 1.00 91.44 129 GLY A N 1
ATOM 1014 C CA . GLY A 1 129 ? -1.471 -12.299 -7.695 1.00 91.44 129 GLY A CA 1
ATOM 1015 C C . GLY A 1 129 ? -0.313 -11.348 -8.014 1.00 91.44 129 GLY A C 1
ATOM 1016 O O . GLY A 1 129 ? 0.653 -11.754 -8.662 1.00 91.44 129 GLY A O 1
ATOM 1017 N N . CYS A 1 130 ? -0.334 -10.132 -7.462 1.00 92.94 130 CYS A N 1
ATOM 1018 C CA . CYS A 1 130 ? 0.720 -9.133 -7.641 1.00 92.94 130 CYS A CA 1
ATOM 1019 C C . CYS A 1 130 ? 2.017 -9.409 -6.871 1.00 92.94 130 CYS A C 1
ATOM 1021 O O . CYS A 1 130 ? 2.997 -8.689 -7.035 1.00 92.94 130 CYS A O 1
ATOM 1023 N N . THR A 1 131 ? 2.080 -10.458 -6.051 1.00 89.50 131 THR A N 1
ATOM 1024 C CA . THR A 1 131 ? 3.279 -10.770 -5.252 1.00 89.50 131 THR A CA 1
ATOM 1025 C C . THR A 1 131 ? 4.264 -11.714 -5.939 1.00 89.50 131 THR A C 1
ATOM 1027 O O . THR A 1 131 ? 5.293 -12.048 -5.355 1.00 89.50 131 THR A O 1
ATOM 1030 N N . ASN A 1 132 ? 3.946 -12.213 -7.137 1.00 79.81 132 ASN A N 1
ATOM 1031 C CA . ASN A 1 132 ? 4.784 -13.207 -7.815 1.00 79.81 132 ASN A CA 1
ATOM 1032 C C . ASN A 1 132 ? 4.865 -13.027 -9.339 1.00 79.81 132 ASN A C 1
ATOM 1034 O O . ASN A 1 132 ? 5.180 -13.975 -10.064 1.00 79.81 132 ASN A O 1
ATOM 1038 N N . THR A 1 133 ? 4.564 -11.821 -9.822 1.00 67.25 133 THR A N 1
ATOM 1039 C CA . THR A 1 133 ? 4.300 -11.529 -11.236 1.00 67.25 133 THR A CA 1
ATOM 1040 C C . THR A 1 133 ? 5.537 -11.684 -12.122 1.00 67.25 133 THR A C 1
ATOM 1042 O O . THR A 1 133 ? 5.460 -12.279 -13.196 1.00 67.25 133 THR A O 1
ATOM 1045 N N . VAL A 1 134 ? 6.709 -11.207 -11.684 1.00 68.44 134 VAL A N 1
ATOM 1046 C CA . VAL A 1 134 ? 7.930 -11.215 -12.509 1.00 68.44 134 VAL A CA 1
ATOM 1047 C C . VAL A 1 134 ? 8.879 -12.318 -12.058 1.00 68.44 134 VAL A C 1
ATOM 1049 O O . VAL A 1 134 ? 9.418 -12.288 -10.954 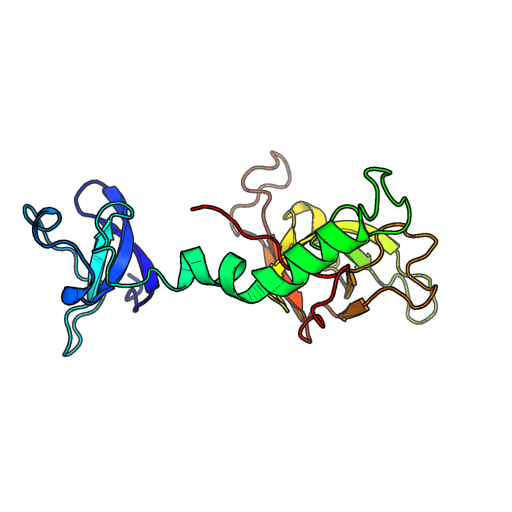1.00 68.44 134 VAL A O 1
ATOM 1052 N N . LYS A 1 135 ? 9.110 -13.306 -12.934 1.00 64.25 135 LYS A N 1
ATOM 1053 C CA . LYS A 1 135 ? 10.033 -14.442 -12.708 1.00 64.25 135 LYS A CA 1
ATOM 1054 C C . LYS A 1 135 ? 9.783 -15.206 -11.397 1.00 64.25 135 LYS A C 1
ATOM 1056 O O . LYS A 1 135 ? 10.707 -15.817 -10.866 1.00 64.25 135 LYS A O 1
ATOM 1061 N N . ARG A 1 136 ? 8.549 -15.184 -10.880 1.00 72.00 136 ARG A N 1
ATOM 1062 C CA . ARG A 1 136 ? 8.191 -15.757 -9.575 1.00 72.00 136 ARG A CA 1
ATOM 1063 C C . ARG A 1 136 ? 9.027 -15.198 -8.411 1.00 72.00 136 ARG A C 1
ATOM 1065 O O . ARG A 1 136 ? 9.459 -15.946 -7.533 1.00 72.00 136 ARG A O 1
ATOM 1072 N N . ARG A 1 137 ? 9.290 -13.890 -8.433 1.00 82.19 137 ARG A N 1
ATOM 1073 C CA . ARG A 1 137 ? 9.941 -13.165 -7.338 1.00 82.19 137 ARG A CA 1
ATOM 1074 C C . ARG A 1 137 ? 8.947 -12.227 -6.667 1.00 82.19 137 ARG A C 1
ATOM 1076 O O . ARG A 1 137 ? 8.065 -11.681 -7.332 1.00 82.19 137 ARG A O 1
ATOM 1083 N N . SER A 1 138 ? 9.144 -12.011 -5.372 1.00 87.75 138 SER A N 1
ATOM 1084 C CA . SER A 1 138 ? 8.476 -10.931 -4.648 1.00 87.75 138 SER A CA 1
ATOM 1085 C C . SER A 1 138 ? 8.858 -9.567 -5.236 1.00 87.75 138 SER A C 1
ATOM 1087 O O . SER A 1 138 ? 9.948 -9.453 -5.808 1.00 87.75 138 SER A O 1
ATOM 1089 N N . PRO A 1 139 ? 7.983 -8.556 -5.122 1.00 93.38 139 PRO A N 1
ATOM 1090 C CA . PRO A 1 139 ? 8.310 -7.184 -5.493 1.00 93.38 139 PRO A CA 1
ATOM 1091 C C . PRO A 1 139 ? 9.560 -6.670 -4.776 1.00 93.38 139 PRO A C 1
ATOM 1093 O O . PRO A 1 139 ? 9.811 -7.039 -3.631 1.00 93.38 139 PRO A O 1
ATOM 1096 N N . ASP A 1 140 ? 10.318 -5.796 -5.436 1.00 93.62 140 ASP A N 1
ATOM 1097 C CA . ASP A 1 140 ? 11.536 -5.202 -4.873 1.00 93.62 140 ASP A CA 1
ATOM 1098 C C . ASP A 1 140 ? 11.286 -3.791 -4.328 1.00 93.62 140 ASP A C 1
ATOM 1100 O O . ASP A 1 140 ? 11.893 -3.378 -3.337 1.00 93.62 140 ASP A O 1
ATOM 1104 N N . VAL A 1 141 ? 10.437 -3.023 -5.013 1.00 95.06 141 VAL A N 1
ATOM 1105 C CA . VAL A 1 141 ? 10.188 -1.607 -4.728 1.00 95.06 141 VAL A CA 1
ATOM 1106 C C . VAL A 1 141 ? 8.736 -1.235 -4.990 1.00 95.06 141 VAL A C 1
ATOM 1108 O O . VAL A 1 141 ? 8.032 -1.902 -5.749 1.00 95.06 141 VAL A O 1
ATOM 1111 N N . ILE A 1 142 ? 8.319 -0.131 -4.390 1.00 96.38 142 ILE A N 1
ATOM 1112 C CA . ILE A 1 142 ? 7.103 0.586 -4.729 1.00 96.38 142 ILE A CA 1
ATOM 1113 C C . ILE A 1 142 ? 7.428 2.015 -5.165 1.00 96.38 142 ILE A C 1
ATOM 1115 O O . ILE A 1 142 ? 8.506 2.517 -4.850 1.00 96.38 142 ILE A O 1
ATOM 1119 N N . SER A 1 143 ? 6.500 2.650 -5.874 1.00 95.12 143 SER A N 1
ATOM 1120 C CA . SER A 1 143 ? 6.491 4.080 -6.184 1.00 95.12 143 SER A CA 1
ATOM 1121 C C . SER A 1 143 ? 5.149 4.669 -5.762 1.00 95.12 143 SER A C 1
ATOM 1123 O O . SER A 1 143 ? 4.109 4.073 -6.042 1.00 95.12 143 SER A O 1
ATOM 1125 N N . ILE A 1 144 ? 5.168 5.817 -5.089 1.00 94.56 144 ILE A N 1
ATOM 1126 C CA . ILE A 1 144 ? 3.979 6.595 -4.723 1.00 94.56 144 ILE A CA 1
ATOM 1127 C C . ILE A 1 144 ? 4.209 8.074 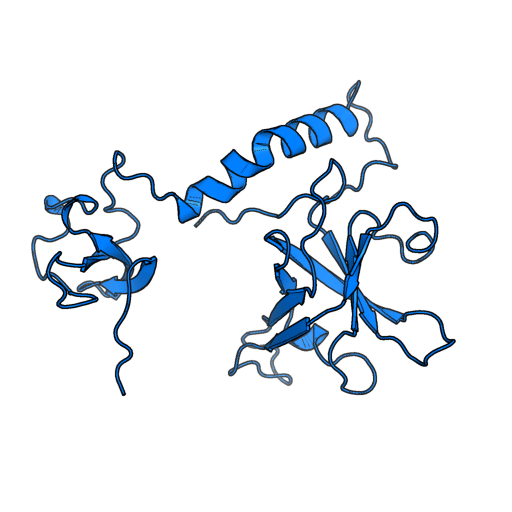-5.035 1.00 94.56 144 ILE A C 1
ATOM 1129 O O . ILE A 1 144 ? 5.343 8.550 -4.982 1.00 94.56 144 ILE A O 1
ATOM 1133 N N . GLY A 1 145 ? 3.138 8.795 -5.359 1.00 90.56 145 GLY A N 1
ATOM 1134 C CA . GLY A 1 145 ? 3.189 10.187 -5.813 1.00 90.56 145 GLY A CA 1
ATOM 1135 C C . GLY A 1 145 ? 3.279 10.329 -7.331 1.00 90.56 145 GLY A C 1
ATOM 1136 O O . GLY A 1 145 ? 2.892 11.365 -7.853 1.00 90.56 145 GLY A O 1
ATOM 1137 N N . GLU A 1 146 ? 3.682 9.265 -8.030 1.00 89.12 146 GLU A N 1
ATOM 1138 C CA . GLU A 1 146 ? 3.600 9.136 -9.484 1.00 89.12 146 GLU A CA 1
ATOM 1139 C C . GLU A 1 146 ? 3.166 7.709 -9.848 1.00 89.12 146 GLU A C 1
ATOM 1141 O O . GLU A 1 146 ? 3.694 6.719 -9.323 1.00 89.12 146 GLU A O 1
ATOM 1146 N N . THR A 1 147 ? 2.185 7.617 -10.742 1.00 85.88 147 THR A N 1
ATOM 1147 C CA . THR A 1 147 ? 1.613 6.359 -11.243 1.00 85.88 147 THR A CA 1
ATOM 1148 C C . THR A 1 147 ? 1.822 6.168 -12.743 1.00 85.88 147 THR A C 1
ATOM 1150 O O . THR A 1 147 ? 1.76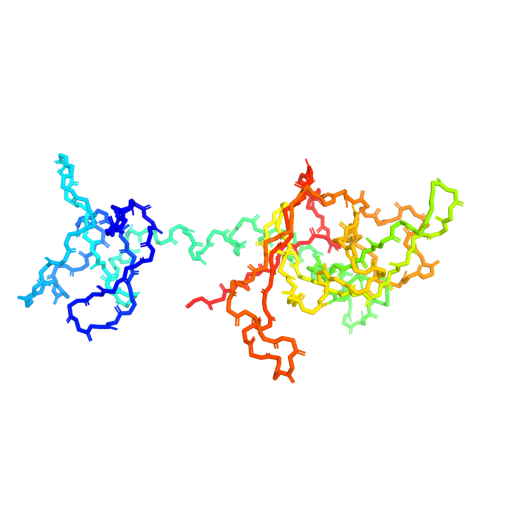7 5.034 -13.222 1.00 85.88 147 THR A O 1
ATOM 1153 N N . ASP A 1 148 ? 2.133 7.237 -13.481 1.00 87.00 148 ASP A N 1
ATOM 1154 C CA . ASP A 1 148 ? 2.628 7.157 -14.847 1.00 87.00 148 ASP A CA 1
ATOM 1155 C C . ASP A 1 148 ? 4.055 6.606 -14.829 1.00 87.00 148 ASP A C 1
ATOM 1157 O O . ASP A 1 148 ? 5.022 7.280 -14.475 1.00 87.00 148 ASP A O 1
ATOM 1161 N N . VAL A 1 149 ? 4.184 5.345 -15.242 1.00 87.62 149 VAL A N 1
ATOM 1162 C CA . VAL A 1 149 ? 5.456 4.618 -15.306 1.00 87.62 149 VAL A CA 1
ATOM 1163 C C . VAL A 1 149 ? 6.531 5.383 -16.079 1.00 87.62 149 VAL A C 1
ATOM 1165 O O . VAL A 1 149 ? 7.710 5.233 -15.765 1.00 87.62 149 VAL A O 1
ATOM 1168 N N . SER A 1 150 ? 6.147 6.198 -17.067 1.00 87.06 150 SER A N 1
ATOM 1169 C CA . SER A 1 150 ? 7.102 6.977 -17.857 1.00 87.06 150 SER A CA 1
ATOM 1170 C C . SER A 1 150 ? 7.733 8.146 -17.096 1.00 87.06 150 SER A C 1
ATOM 1172 O O . SER A 1 150 ? 8.796 8.601 -17.506 1.00 87.06 150 SER A O 1
ATOM 1174 N N . LYS A 1 151 ? 7.119 8.572 -15.984 1.00 87.06 151 LYS A N 1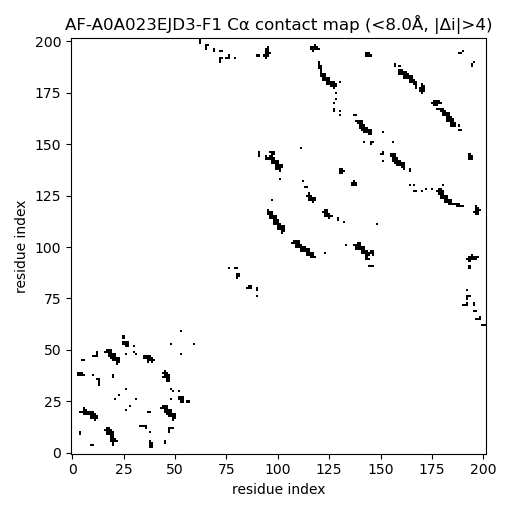
ATOM 1175 C CA . LYS A 1 151 ? 7.511 9.739 -15.180 1.00 87.06 151 LYS A CA 1
ATOM 1176 C C . LYS A 1 151 ? 8.020 9.391 -13.783 1.00 87.06 151 LYS A C 1
ATOM 1178 O O . LYS A 1 151 ? 8.499 10.261 -13.065 1.00 87.06 151 LYS A O 1
ATOM 1183 N N . ILE A 1 152 ? 7.950 8.121 -13.369 1.00 86.25 152 ILE A N 1
ATOM 1184 C CA . ILE A 1 152 ? 8.391 7.693 -12.025 1.00 86.25 152 ILE A CA 1
ATOM 1185 C C . ILE A 1 152 ? 9.841 8.120 -11.732 1.00 86.25 152 ILE A C 1
ATOM 1187 O O . ILE A 1 152 ? 10.167 8.467 -10.597 1.00 86.25 152 ILE A O 1
ATOM 1191 N N . ASP A 1 153 ? 10.704 8.115 -12.748 1.00 85.00 153 ASP A N 1
ATOM 1192 C CA . ASP A 1 153 ? 12.118 8.470 -12.611 1.00 85.00 153 ASP A CA 1
ATOM 1193 C C . ASP A 1 153 ? 12.387 9.992 -12.733 1.00 85.00 153 ASP A C 1
ATOM 1195 O O . ASP A 1 153 ? 13.540 10.409 -12.612 1.00 85.00 153 ASP A O 1
ATOM 1199 N N . ASP A 1 154 ? 11.354 10.832 -12.903 1.00 85.94 154 ASP A N 1
ATOM 1200 C CA . ASP A 1 154 ? 11.479 12.298 -13.046 1.00 85.94 154 ASP A CA 1
ATOM 1201 C C . ASP A 1 154 ? 11.746 13.017 -11.706 1.00 85.94 154 ASP A C 1
ATOM 1203 O O . ASP A 1 154 ? 12.034 14.213 -11.680 1.00 85.94 154 ASP A O 1
ATOM 1207 N N . GLY A 1 155 ? 11.713 12.284 -10.587 1.00 81.62 155 GLY A N 1
ATOM 1208 C CA . GLY A 1 155 ? 12.107 12.763 -9.255 1.00 81.62 155 GLY A CA 1
ATOM 1209 C C . GLY A 1 155 ? 10.955 13.147 -8.322 1.00 81.62 155 GLY A C 1
ATOM 1210 O O . GLY A 1 155 ? 11.187 13.325 -7.128 1.00 81.62 155 GLY A O 1
ATOM 1211 N N . GLU A 1 156 ? 9.724 13.202 -8.829 1.00 83.69 156 GLU A N 1
ATOM 1212 C CA . GLU A 1 156 ? 8.522 13.511 -8.034 1.00 83.69 156 GLU A CA 1
ATOM 1213 C C . GLU A 1 156 ? 8.021 12.308 -7.212 1.00 83.69 156 GLU A C 1
ATOM 1215 O O . GLU A 1 156 ? 7.323 12.457 -6.205 1.00 83.69 156 GLU A O 1
ATOM 1220 N N . ALA A 1 157 ? 8.401 11.093 -7.615 1.00 90.62 157 ALA A N 1
ATOM 1221 C CA . ALA A 1 157 ? 7.958 9.858 -6.990 1.00 90.62 157 ALA A CA 1
ATOM 1222 C C . ALA A 1 157 ? 8.817 9.454 -5.783 1.00 90.62 157 ALA A C 1
ATOM 1224 O O . ALA A 1 157 ? 10.049 9.493 -5.809 1.00 90.62 157 ALA A O 1
ATOM 1225 N N . GLN A 1 158 ? 8.173 8.942 -4.735 1.00 94.81 158 GLN A N 1
ATOM 1226 C CA . GLN A 1 158 ? 8.866 8.293 -3.624 1.00 94.81 158 GLN A CA 1
ATOM 1227 C C . GLN A 1 158 ? 9.054 6.805 -3.923 1.00 94.81 158 GLN A C 1
ATOM 1229 O O . GLN A 1 158 ? 8.113 6.015 -3.812 1.00 94.81 158 GLN A O 1
ATOM 1234 N N . ILE A 1 159 ? 10.284 6.413 -4.270 1.00 95.06 159 ILE A N 1
ATOM 1235 C CA . ILE A 1 159 ? 10.641 5.012 -4.524 1.00 95.06 159 ILE A CA 1
ATOM 1236 C C . I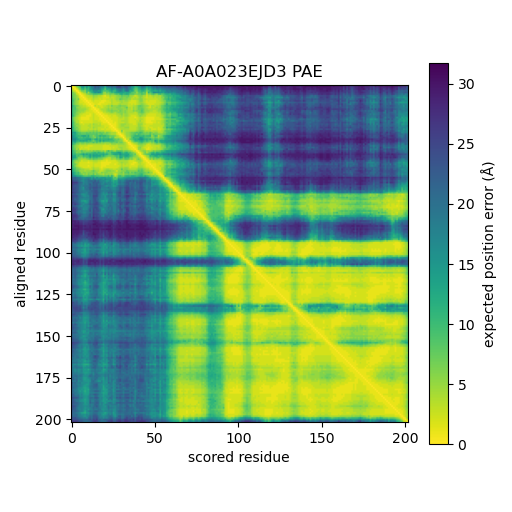LE A 1 159 ? 11.154 4.361 -3.237 1.00 95.06 159 ILE A C 1
ATOM 1238 O O . ILE A 1 159 ? 12.227 4.706 -2.739 1.00 95.06 159 ILE A O 1
ATOM 1242 N N . ILE A 1 160 ? 10.419 3.375 -2.718 1.00 96.44 160 ILE A N 1
ATOM 1243 C CA . ILE A 1 160 ? 10.723 2.716 -1.437 1.00 96.44 160 ILE A CA 1
ATOM 1244 C C . ILE A 1 160 ? 10.867 1.209 -1.634 1.00 96.44 160 ILE A C 1
ATOM 1246 O O . ILE A 1 160 ? 10.135 0.597 -2.407 1.00 96.44 160 ILE A O 1
ATOM 1250 N N . ARG A 1 161 ? 11.820 0.586 -0.938 1.00 96.88 161 ARG A N 1
ATOM 1251 C CA . ARG A 1 161 ? 12.029 -0.867 -0.982 1.00 96.88 161 ARG A CA 1
ATOM 1252 C C . ARG A 1 161 ? 10.954 -1.627 -0.216 1.00 96.88 161 ARG A C 1
ATOM 1254 O O . ARG A 1 161 ? 10.493 -1.190 0.838 1.00 96.88 161 ARG A O 1
ATOM 1261 N N . VAL A 1 162 ? 10.610 -2.800 -0.735 1.00 96.81 162 VAL A N 1
ATOM 1262 C CA . VAL A 1 162 ? 9.746 -3.764 -0.052 1.00 96.81 162 VAL A CA 1
ATOM 1263 C C . VAL A 1 162 ? 10.610 -4.631 0.862 1.00 96.81 162 VAL A C 1
ATOM 1265 O O . VAL A 1 162 ? 11.491 -5.347 0.393 1.00 96.81 162 VAL A O 1
ATOM 1268 N N . MET A 1 163 ? 10.340 -4.564 2.164 1.00 96.25 163 MET A N 1
ATOM 1269 C CA . MET A 1 163 ? 10.994 -5.366 3.198 1.00 96.25 163 MET A CA 1
ATOM 1270 C C . MET A 1 163 ? 10.389 -6.769 3.279 1.00 96.25 163 MET A C 1
ATOM 1272 O O . MET A 1 163 ? 11.108 -7.761 3.362 1.00 96.25 163 MET A O 1
ATOM 1276 N N . GLU A 1 164 ? 9.058 -6.856 3.262 1.00 95.50 164 GLU A N 1
ATOM 1277 C CA . GLU A 1 164 ? 8.338 -8.116 3.443 1.00 95.50 164 GLU A CA 1
ATOM 1278 C C . GLU A 1 164 ? 7.099 -8.177 2.549 1.00 95.50 164 GLU A C 1
ATOM 1280 O O . GLU A 1 164 ? 6.426 -7.176 2.308 1.00 95.50 164 GLU A O 1
ATOM 1285 N N . THR A 1 165 ? 6.785 -9.374 2.060 1.00 95.75 165 THR A N 1
ATOM 1286 C CA . THR A 1 165 ? 5.583 -9.663 1.274 1.00 95.75 165 THR A CA 1
ATOM 1287 C C . THR A 1 165 ? 4.777 -10.753 1.970 1.00 95.75 165 THR A C 1
ATOM 1289 O O . THR A 1 165 ? 5.195 -11.910 2.008 1.00 95.75 165 THR A O 1
ATOM 1292 N N . ILE A 1 166 ? 3.609 -10.389 2.492 1.00 94.31 166 ILE A N 1
ATOM 1293 C CA . ILE A 1 166 ? 2.714 -11.261 3.254 1.00 94.31 166 ILE A CA 1
ATOM 1294 C C . ILE A 1 166 ? 1.496 -11.568 2.384 1.00 94.31 166 ILE A C 1
ATOM 1296 O O . ILE A 1 166 ? 0.605 -10.738 2.218 1.00 94.31 166 ILE A O 1
ATOM 1300 N N . ARG A 1 167 ? 1.450 -12.770 1.808 1.00 93.50 167 ARG A N 1
ATOM 1301 C CA . ARG A 1 167 ? 0.271 -13.263 1.082 1.00 93.50 167 ARG A CA 1
ATOM 1302 C C . ARG A 1 167 ? -0.737 -13.873 2.040 1.00 93.50 167 ARG A C 1
ATOM 1304 O O . ARG A 1 167 ? -0.340 -14.542 2.995 1.00 93.50 167 ARG A O 1
ATOM 1311 N N . TYR A 1 168 ? -2.023 -13.746 1.723 1.00 91.44 168 TYR A N 1
ATOM 1312 C CA . TYR A 1 168 ? -3.031 -14.530 2.421 1.00 91.44 168 TYR A CA 1
ATOM 1313 C C . TYR A 1 168 ? -2.771 -16.038 2.229 1.00 91.44 168 TYR A C 1
ATOM 1315 O O . TYR A 1 168 ? -2.628 -16.482 1.086 1.00 91.44 168 TYR A O 1
ATOM 1323 N N . PRO A 1 169 ? -2.693 -16.843 3.308 1.00 89.75 169 PRO A N 1
ATOM 1324 C CA . PRO A 1 169 ? -2.296 -18.251 3.213 1.00 89.75 169 PRO A CA 1
ATOM 1325 C C . PRO A 1 169 ? -3.208 -19.109 2.333 1.00 89.75 169 PRO A C 1
ATOM 1327 O O . PRO A 1 169 ? -2.733 -20.056 1.711 1.00 89.75 169 PRO A O 1
ATOM 1330 N N . SER A 1 170 ? -4.498 -18.772 2.263 1.00 92.25 170 SER A N 1
ATOM 1331 C CA . SER A 1 170 ? -5.487 -19.523 1.480 1.00 92.25 170 SER A CA 1
ATOM 1332 C C . SER A 1 170 ? -5.667 -18.999 0.054 1.00 92.25 170 SER A C 1
ATOM 1334 O O . SER A 1 170 ? -6.598 -19.429 -0.622 1.00 92.25 170 SER A O 1
ATOM 1336 N N . TYR A 1 171 ? -4.815 -18.077 -0.412 1.00 91.69 171 TYR A N 1
ATOM 1337 C CA . TYR A 1 171 ? -4.878 -17.592 -1.789 1.00 91.69 171 TYR A CA 1
ATOM 1338 C C . TYR A 1 171 ? -4.770 -18.749 -2.790 1.00 91.69 171 TYR A C 1
ATOM 1340 O O . TYR A 1 171 ? -3.809 -19.526 -2.764 1.00 91.69 171 TYR A O 1
ATOM 1348 N N . ASN A 1 172 ? -5.734 -18.835 -3.707 1.00 89.56 172 ASN A N 1
ATOM 1349 C CA . ASN A 1 172 ? -5.755 -19.852 -4.749 1.00 89.56 172 ASN A CA 1
ATOM 1350 C C . ASN A 1 172 ? -5.449 -19.232 -6.124 1.00 89.56 172 ASN A C 1
ATOM 1352 O O . ASN A 1 172 ? -6.310 -18.573 -6.702 1.00 89.56 172 ASN A O 1
ATOM 1356 N N . PRO A 1 173 ? -4.277 -19.500 -6.729 1.00 88.94 173 PRO A N 1
ATOM 1357 C CA . PRO A 1 173 ? -3.896 -18.901 -8.010 1.00 88.94 173 PRO A CA 1
ATOM 1358 C C . PRO A 1 173 ? -4.686 -19.433 -9.216 1.00 88.94 173 PRO A C 1
ATOM 1360 O O . PRO A 1 173 ? -4.520 -18.915 -10.314 1.00 88.94 173 PRO A O 1
ATOM 1363 N N . LYS A 1 174 ? -5.494 -20.493 -9.056 1.00 91.12 174 LYS A N 1
ATOM 1364 C CA . LYS A 1 174 ? -6.344 -21.027 -10.134 1.00 91.12 174 LYS A CA 1
ATOM 1365 C C . LYS A 1 174 ? -7.728 -20.386 -10.155 1.00 91.12 174 LYS A C 1
ATOM 1367 O O . LYS A 1 174 ? -8.284 -20.214 -11.232 1.00 91.12 174 LYS A O 1
ATOM 1372 N N . THR A 1 175 ? -8.291 -20.105 -8.981 1.00 94.00 175 THR A N 1
ATOM 1373 C CA . THR A 1 175 ? -9.645 -19.539 -8.841 1.00 94.00 175 THR A CA 1
ATOM 1374 C C . THR A 1 175 ? -9.633 -18.049 -8.522 1.00 94.00 175 THR A C 1
ATOM 1376 O O . THR A 1 175 ? -10.654 -17.400 -8.697 1.00 94.00 175 THR A O 1
ATOM 1379 N N . HIS A 1 176 ? -8.486 -17.507 -8.101 1.00 89.81 176 HIS A N 1
ATOM 1380 C CA . HIS A 1 176 ? -8.332 -16.161 -7.546 1.00 89.81 176 HIS A CA 1
ATOM 1381 C C . HIS A 1 176 ? -9.101 -15.933 -6.233 1.00 89.81 176 HIS A C 1
ATOM 1383 O O . HIS A 1 176 ? -9.324 -14.794 -5.832 1.00 89.81 176 HIS A O 1
ATOM 1389 N N . ASP A 1 177 ? -9.461 -17.003 -5.517 1.00 92.38 177 ASP A N 1
ATOM 1390 C CA . ASP A 1 177 ? -10.032 -16.865 -4.176 1.00 92.38 177 ASP A CA 1
ATOM 1391 C C . ASP A 1 177 ? -8.989 -16.311 -3.202 1.00 92.38 177 ASP A C 1
ATOM 1393 O O . ASP A 1 177 ? -7.819 -16.707 -3.234 1.00 92.38 177 ASP A O 1
ATOM 1397 N N . TYR A 1 178 ? -9.440 -15.426 -2.309 1.00 92.31 178 TYR A N 1
ATOM 1398 C CA . TYR A 1 178 ? -8.617 -14.750 -1.303 1.00 92.31 178 TYR A CA 1
ATOM 1399 C C . TYR A 1 178 ? -7.408 -14.002 -1.894 1.00 92.31 178 TYR A C 1
ATOM 1401 O O . TYR A 1 178 ? -6.294 -14.082 -1.371 1.00 92.31 178 TYR A O 1
ATOM 1409 N N . ASP A 1 179 ? -7.621 -13.285 -3.002 1.00 94.56 179 ASP A N 1
ATOM 1410 C CA . ASP A 1 179 ? -6.582 -12.546 -3.727 1.00 94.56 179 ASP A CA 1
ATOM 1411 C C . ASP A 1 179 ? -6.162 -11.243 -3.024 1.00 94.56 179 ASP A C 1
ATOM 1413 O O . ASP A 1 179 ? -6.370 -10.137 -3.518 1.00 94.56 179 ASP A O 1
ATOM 1417 N N . ILE A 1 180 ? -5.562 -11.381 -1.841 1.00 95.56 180 ILE A N 1
ATOM 1418 C CA . ILE A 1 180 ? -5.128 -10.273 -0.988 1.00 95.56 180 ILE A CA 1
ATOM 1419 C C . ILE A 1 180 ? -3.724 -10.518 -0.424 1.00 95.56 180 ILE A C 1
ATOM 1421 O O . ILE A 1 180 ? -3.365 -11.624 -0.004 1.00 95.56 180 ILE A O 1
ATOM 1425 N N . ALA A 1 181 ? -2.912 -9.467 -0.413 1.00 96.00 181 ALA A N 1
ATOM 1426 C CA . ALA A 1 181 ? -1.578 -9.469 0.161 1.00 96.00 181 ALA A CA 1
ATOM 1427 C C . ALA A 1 181 ? -1.191 -8.094 0.713 1.00 96.00 181 ALA A C 1
ATOM 1429 O O . ALA A 1 181 ? -1.711 -7.056 0.306 1.00 96.00 181 ALA A O 1
ATOM 1430 N N . ILE A 1 182 ? -0.229 -8.104 1.628 1.00 97.19 182 ILE A N 1
ATOM 1431 C CA . ILE A 1 182 ? 0.356 -6.920 2.245 1.00 97.19 182 ILE A CA 1
ATOM 1432 C C . ILE A 1 182 ? 1.836 -6.852 1.882 1.00 97.19 182 ILE A C 1
ATOM 1434 O O . ILE A 1 182 ? 2.557 -7.844 1.992 1.00 97.19 182 ILE A O 1
ATOM 1438 N N . LEU A 1 183 ? 2.303 -5.666 1.502 1.00 97.81 183 LEU A N 1
ATOM 1439 C CA . LEU A 1 183 ? 3.721 -5.346 1.391 1.00 97.81 183 L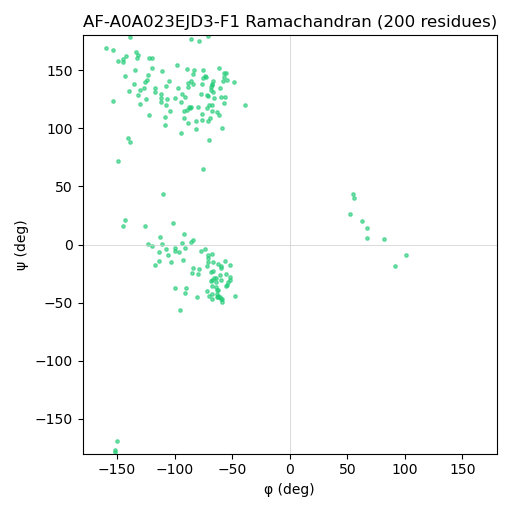EU A CA 1
ATOM 1440 C C . LEU A 1 183 ? 4.114 -4.441 2.562 1.00 97.81 183 LEU A C 1
ATOM 1442 O O . LEU A 1 183 ? 3.503 -3.388 2.768 1.00 97.81 183 LEU A O 1
ATOM 1446 N N . LYS A 1 184 ? 5.133 -4.842 3.324 1.00 97.69 184 LYS A N 1
ATOM 1447 C CA . LYS A 1 184 ? 5.781 -3.989 4.326 1.00 97.69 184 LYS A CA 1
ATOM 1448 C C . LYS A 1 184 ? 6.977 -3.304 3.690 1.00 97.69 184 LYS A C 1
ATOM 1450 O O . LYS A 1 184 ? 7.796 -3.964 3.052 1.00 97.69 184 LYS A O 1
ATOM 1455 N N . LEU A 1 185 ? 7.060 -1.991 3.850 1.00 98.12 185 LEU A N 1
ATOM 1456 C CA . LEU A 1 185 ? 8.126 -1.166 3.292 1.00 98.12 185 LEU A CA 1
ATOM 1457 C C . LEU A 1 185 ? 9.309 -1.075 4.265 1.00 98.12 185 LEU A C 1
ATOM 1459 O O . LEU A 1 185 ? 9.118 -1.150 5.476 1.00 98.12 185 LEU A O 1
ATOM 1463 N N . GLU A 1 186 ? 10.525 -0.906 3.741 1.00 97.12 186 GLU A N 1
ATOM 1464 C CA . GLU A 1 186 ? 11.736 -0.717 4.564 1.00 97.12 186 GLU A CA 1
ATOM 1465 C C . GLU A 1 186 ? 11.745 0.630 5.308 1.00 97.12 186 GLU A C 1
ATOM 1467 O O . GLU A 1 186 ? 12.416 0.769 6.330 1.00 97.12 186 GLU A O 1
ATOM 1472 N N . SER A 1 187 ? 11.006 1.625 4.810 1.00 97.31 187 SER A N 1
ATOM 1473 C CA . SER A 1 187 ? 10.881 2.947 5.421 1.00 97.31 187 SER A CA 1
ATOM 1474 C C . SER A 1 187 ? 9.479 3.521 5.238 1.00 97.31 187 SER A C 1
ATOM 1476 O O . SER A 1 187 ? 8.763 3.164 4.301 1.00 97.31 187 SER A O 1
ATOM 1478 N N . ASP A 1 188 ? 9.105 4.447 6.118 1.00 96.75 188 ASP A N 1
ATOM 1479 C CA . ASP A 1 188 ? 7.851 5.187 6.008 1.00 96.75 188 ASP A CA 1
ATOM 1480 C C . ASP A 1 188 ? 7.855 6.122 4.788 1.00 96.75 188 ASP A C 1
ATOM 1482 O O . ASP A 1 188 ? 8.816 6.852 4.546 1.00 96.75 188 ASP A O 1
ATOM 1486 N N . VAL A 1 189 ? 6.728 6.164 4.082 1.00 95.88 189 VAL A N 1
ATOM 1487 C CA . VAL A 1 189 ? 6.375 7.206 3.118 1.00 95.88 189 VAL A CA 1
ATOM 1488 C C . VAL A 1 189 ? 6.311 8.558 3.836 1.00 95.88 189 VAL A C 1
ATOM 1490 O O . VAL A 1 189 ? 5.724 8.697 4.924 1.00 95.88 189 VAL A O 1
ATOM 1493 N N . ALA A 1 190 ? 6.908 9.573 3.214 1.00 94.81 190 ALA A N 1
ATOM 1494 C CA . ALA A 1 190 ? 6.729 10.959 3.605 1.00 94.81 190 ALA A CA 1
ATOM 1495 C C . ALA A 1 190 ? 5.361 11.432 3.101 1.00 94.81 190 ALA A C 1
ATOM 1497 O O . ALA A 1 190 ? 5.125 11.528 1.899 1.00 94.81 190 ALA A O 1
ATOM 1498 N N . VAL A 1 191 ? 4.443 11.692 4.030 1.00 92.25 191 VAL A N 1
ATOM 1499 C CA . VAL A 1 191 ? 3.074 12.084 3.683 1.00 92.25 191 VAL A CA 1
ATOM 1500 C C . VAL A 1 191 ? 3.064 13.509 3.133 1.00 92.25 191 VAL A C 1
ATOM 1502 O O . VAL A 1 191 ? 3.599 14.423 3.762 1.00 92.25 191 VAL A O 1
ATOM 1505 N N . ASN A 1 192 ? 2.453 13.686 1.965 1.00 88.94 192 ASN A N 1
ATOM 1506 C CA . ASN A 1 192 ? 2.289 14.970 1.281 1.00 88.94 192 ASN A CA 1
ATOM 1507 C C . ASN A 1 192 ? 0.992 14.965 0.451 1.00 88.94 192 ASN A C 1
ATOM 1509 O O . ASN A 1 192 ? 0.168 14.071 0.609 1.00 88.94 192 ASN A O 1
ATOM 1513 N N . GLU A 1 193 ? 0.778 15.955 -0.414 1.00 85.25 193 GLU A N 1
ATOM 1514 C CA . GLU A 1 193 ? -0.466 16.086 -1.187 1.00 85.25 193 GLU A CA 1
ATOM 1515 C C . GLU A 1 193 ? -0.660 14.961 -2.213 1.00 85.25 193 GLU A C 1
ATOM 1517 O O . GLU A 1 193 ? -1.794 14.675 -2.579 1.00 85.25 193 GLU A O 1
ATOM 1522 N N . ASN A 1 194 ? 0.415 14.294 -2.636 1.00 87.00 194 ASN A N 1
ATOM 1523 C CA . ASN A 1 194 ? 0.402 13.226 -3.640 1.00 87.00 194 ASN A CA 1
ATOM 1524 C C . ASN A 1 194 ? 0.631 11.828 -3.031 1.00 87.00 194 ASN A C 1
ATOM 1526 O O . ASN A 1 194 ? 0.573 10.828 -3.742 1.00 87.00 194 ASN A O 1
ATOM 1530 N N . ALA A 1 195 ? 0.884 11.743 -1.722 1.00 92.31 195 ALA A N 1
ATOM 1531 C CA . ALA A 1 195 ? 1.190 10.511 -1.002 1.00 92.31 195 ALA A CA 1
ATOM 1532 C C . ALA A 1 195 ? 0.468 10.496 0.355 1.00 92.31 195 ALA A C 1
ATOM 1534 O O . ALA A 1 195 ? 1.004 10.941 1.370 1.00 92.31 195 ALA A O 1
ATOM 1535 N N . ILE A 1 196 ? -0.764 9.989 0.377 1.00 92.25 196 ILE A N 1
ATOM 1536 C CA . ILE A 1 196 ? -1.643 9.943 1.553 1.00 92.25 196 ILE A CA 1
ATOM 1537 C C . ILE A 1 196 ? -2.219 8.532 1.670 1.00 92.25 196 ILE A C 1
ATOM 1539 O O . ILE A 1 196 ? -2.802 8.057 0.698 1.00 92.25 196 ILE A O 1
ATOM 1543 N N . PRO A 1 197 ? -2.133 7.858 2.831 1.00 93.25 197 PRO A N 1
ATOM 1544 C CA . PRO A 1 197 ? -2.777 6.561 3.013 1.00 93.25 197 PRO A CA 1
ATOM 1545 C C . PRO A 1 197 ? -4.292 6.602 2.753 1.00 93.25 197 PRO A C 1
ATOM 1547 O O . PRO A 1 197 ? -4.970 7.576 3.084 1.00 93.25 197 PRO A O 1
ATOM 1550 N N . ALA A 1 198 ? -4.844 5.537 2.181 1.00 91.31 198 ALA A N 1
ATOM 1551 C CA . ALA A 1 198 ? -6.279 5.302 2.119 1.00 91.31 198 ALA A CA 1
ATOM 1552 C C . ALA A 1 198 ? -6.806 4.900 3.500 1.00 91.31 198 ALA A C 1
ATOM 1554 O O . ALA A 1 198 ? -6.138 4.182 4.244 1.00 91.31 198 ALA A O 1
ATOM 1555 N N . CYS A 1 199 ? -8.022 5.340 3.814 1.00 85.50 199 CYS A N 1
ATOM 1556 C CA . CYS A 1 199 ? -8.742 4.899 5.001 1.00 85.50 199 CYS A CA 1
ATOM 1557 C C . CYS A 1 199 ? -9.837 3.916 4.591 1.00 85.50 199 CYS A C 1
ATOM 1559 O O . CYS A 1 199 ? -10.509 4.123 3.581 1.00 85.50 199 CYS A O 1
ATOM 1561 N N . PHE A 1 200 ? -10.029 2.869 5.389 1.00 73.56 200 PHE A N 1
ATOM 1562 C CA . PHE A 1 200 ? -11.193 2.000 5.282 1.00 73.56 200 PHE A CA 1
ATOM 1563 C C . PHE A 1 200 ? -12.222 2.444 6.310 1.00 73.56 200 PHE A C 1
ATOM 1565 O O . PHE A 1 200 ? -11.880 2.693 7.465 1.00 73.56 200 PHE A O 1
ATOM 1572 N N . VAL A 1 201 ? -13.474 2.537 5.884 1.00 59.56 201 VAL A N 1
ATOM 1573 C CA . VAL A 1 201 ? -14.604 2.535 6.812 1.00 59.56 201 VAL A CA 1
ATOM 1574 C C . VAL A 1 201 ? -14.838 1.079 7.190 1.00 59.56 201 VAL A C 1
ATOM 1576 O O . VAL A 1 201 ? -15.060 0.254 6.302 1.00 59.56 201 VAL A O 1
ATOM 1579 N N . ALA A 1 202 ? -14.692 0.771 8.475 1.00 50.09 202 ALA A N 1
ATOM 1580 C CA . ALA A 1 202 ? -15.152 -0.493 9.037 1.00 50.09 202 ALA A CA 1
ATOM 1581 C C . ALA A 1 202 ? -16.616 -0.372 9.461 1.00 50.09 202 ALA A C 1
ATOM 1583 O O . ALA A 1 202 ? -17.019 0.754 9.841 1.00 50.09 202 ALA A O 1
#

Solvent-accessible surface area (backbone atoms only — not comparable to full-atom values): 11354 Å² total; per-residue (Å²): 134,85,74,83,39,50,82,76,30,80,35,68,26,80,88,68,42,63,14,36,14,36,52,52,92,40,31,36,69,86,74,49,74,86,59,78,45,68,32,44,90,55,101,65,58,23,25,35,32,42,76,91,35,54,33,85,86,44,70,62,53,83,73,49,40,57,56,66,76,39,43,68,41,52,51,50,28,52,50,66,34,36,82,81,78,56,79,46,88,83,44,44,94,51,25,23,44,26,32,34,22,34,68,79,43,102,87,48,72,66,47,71,82,40,63,33,34,28,58,40,59,37,34,30,41,35,40,35,71,60,46,39,70,63,93,71,35,64,55,43,30,36,25,30,39,36,78,56,79,92,50,38,83,75,67,74,27,54,74,42,45,46,67,42,80,48,59,45,89,76,45,33,92,87,78,56,44,60,52,36,22,40,37,34,38,71,57,68,57,77,74,42,61,27,29,40,60,49,72,71,88,128

Organism: Aedes albopictus (NCBI:txid7160)

Secondary structure (DSSP, 8-state):
-PPPP-TT-EEE-TTS-EEEEEEGGGB-GGGSSS---EEE-SSS-EEEEETT-B-TTS--HHHHHHHHHHHHHHHHHHHHH-SSS---TTS-S-TTEEEEEEESSTTSPEEEEEEEEEEETTEEEE-SGGGSTBTTB---EEEES---TTTGGGTTSEEEEEEEEEE-TT--TTT-TT--EEEEESS----BTTB-------

Radius of gyration: 20.76 Å; Cα contacts (8 Å, |Δi|>4): 388; chains: 1; bounding box: 48×51×54 Å

Mean predicted aligned error: 13.16 Å

Foldseek 3Di:
DDDQADAQGWDQDPVRAIFGFHFPVQFAVVQCPPDWAFSDPDPTTTTTHHPVGTDVVPPPCVQCVQCVVCVVLQVVLVCVQCVPHDGDPLRQPALQKKFFWADPDPPDDTDGDFIWGAAFQFKTKGFQCQQQPPPGHGTFWMWFLDDPSVCSPVPRIDIWGFPDKAADPPQDPVVRPRGIIMTGTPDTHDDHSGHGGDHDRD

Nearest PDB structures (foldseek):
  4h4f-assembly1_A  TM=8.939E-01  e=1.839E-07  Homo sapiens
  4jz1-assembly1_A  TM=8.380E-01  e=7.046E-08  Homo sapiens
  6t9t-assembly1_A  TM=8.181E-01  e=5.543E-08  Homo sapiens
  4isn-assembly1_A  TM=8.183E-01  e=1.732E-07  Homo sapiens
  3ncl-assembly1_A  TM=7.999E-01  e=2.337E-07  Homo sapiens

InterPro domains:
  IPR001254 Serine proteases, trypsin domain [PF00089] (90-200)
  IPR009003 Peptidase S1, PA clan [SSF50494] (38-200)
  IPR051333 CLIP domain-containing serine protease [PTHR24260] (62-200)